Protein AF-E2A3Y2-F1 (afdb_monomer)

Sequence (258 aa):
MQFSGIFKMLSESTHVKIAQDSLLWMHDYTGLPWWSVIVLTTIMMRTAITLPLSLYQQRIFAKLENLKYEMDEIIKEMKKETSYGIYKYKWPKDYARRLYNHSVKKQWNNLVIRENCHPVKASILILVQIPLWISLSMSIRNLCYMLPKQDANAYTIYQEFITDGFLWVTNLTVADPFVLPIAMGLFNLAIIEINYMSRIKELTKWKQYLTYFFRIFTIGMIPIAMYVPSVSCEKIFYKNSLIIVCLCIYIYIFYIFI

InterPro domains:
  IPR001708 Membrane insertase YidC/ALB3/OXA1/COX18 [PTHR12428] (14-233)
  IPR028055 Membrane insertase YidC/Oxa/ALB, C-terminal [PF02096] (25-220)

Structure (mmCIF, N/CA/C/O backbone):
data_AF-E2A3Y2-F1
#
_entry.id   AF-E2A3Y2-F1
#
loop_
_atom_site.group_PDB
_atom_site.id
_atom_site.type_symbol
_atom_site.label_atom_id
_atom_site.label_alt_id
_atom_site.label_comp_id
_atom_site.label_asym_id
_atom_site.label_entity_id
_atom_site.label_seq_id
_atom_site.pdbx_PDB_ins_code
_atom_site.Cartn_x
_atom_site.Cartn_y
_atom_site.Cartn_z
_atom_site.occupancy
_atom_site.B_iso_or_equiv
_atom_site.auth_seq_id
_atom_site.auth_comp_id
_atom_site.auth_asym_id
_atom_site.auth_atom_id
_atom_site.pdbx_PDB_model_num
ATOM 1 N N . MET A 1 1 ? 12.182 17.998 -23.996 1.00 42.22 1 MET A N 1
ATOM 2 C CA . MET A 1 1 ? 11.030 18.322 -23.125 1.00 42.22 1 MET A CA 1
ATOM 3 C C . MET A 1 1 ? 11.566 18.808 -21.783 1.00 42.22 1 MET A C 1
ATOM 5 O O . MET A 1 1 ? 12.230 18.042 -21.098 1.00 42.22 1 MET A O 1
ATOM 9 N N . GLN A 1 2 ? 11.389 20.091 -21.448 1.00 39.72 2 GLN A N 1
ATOM 10 C CA . GLN A 1 2 ? 11.764 20.629 -20.133 1.00 39.72 2 GLN A CA 1
ATOM 11 C C . GLN A 1 2 ? 10.695 20.215 -19.113 1.00 39.72 2 GLN A C 1
ATOM 13 O O . GLN A 1 2 ? 9.617 20.800 -19.068 1.00 39.72 2 GLN A O 1
ATOM 18 N N . PHE A 1 3 ? 10.978 19.180 -18.318 1.00 51.44 3 PHE A N 1
ATOM 19 C CA . PHE A 1 3 ? 10.111 18.785 -17.208 1.00 51.44 3 PHE A CA 1
ATOM 20 C C . PHE A 1 3 ? 10.032 19.914 -16.166 1.00 51.44 3 PHE A C 1
ATOM 22 O O . PHE A 1 3 ? 11.042 20.532 -15.823 1.00 51.44 3 PHE A O 1
ATOM 29 N N . SER A 1 4 ? 8.824 20.188 -15.668 1.00 61.00 4 SER A N 1
ATOM 30 C CA . SER A 1 4 ? 8.555 21.230 -14.670 1.00 61.00 4 SER A CA 1
ATOM 31 C C . SER A 1 4 ? 9.348 21.015 -13.369 1.00 61.00 4 SER A C 1
ATOM 33 O O . SER A 1 4 ? 9.699 19.889 -13.012 1.00 61.00 4 SER A O 1
ATOM 35 N N . GLY A 1 5 ? 9.638 22.104 -12.644 1.00 64.44 5 GLY A N 1
ATOM 36 C CA . GLY A 1 5 ? 10.629 22.134 -11.553 1.00 64.44 5 GLY A CA 1
ATOM 37 C C . GLY A 1 5 ? 10.458 21.073 -10.456 1.00 64.44 5 GLY A C 1
ATOM 38 O O . GLY A 1 5 ? 11.451 20.551 -9.959 1.00 64.44 5 GLY A O 1
ATOM 39 N N . ILE A 1 6 ? 9.222 20.679 -10.134 1.00 66.75 6 ILE A N 1
ATOM 40 C CA . ILE A 1 6 ? 8.942 19.624 -9.143 1.00 66.75 6 ILE A CA 1
ATOM 41 C C . ILE A 1 6 ? 9.392 18.248 -9.655 1.00 66.75 6 ILE A C 1
ATOM 43 O O . ILE A 1 6 ? 9.997 17.482 -8.910 1.00 66.75 6 ILE A O 1
ATOM 47 N N . PHE A 1 7 ? 9.148 17.939 -10.931 1.00 64.81 7 PHE A N 1
ATOM 48 C CA . PHE A 1 7 ? 9.560 16.667 -11.529 1.00 64.81 7 PHE A CA 1
ATOM 49 C C . PHE A 1 7 ? 11.070 16.566 -11.659 1.00 64.81 7 PHE A C 1
ATOM 51 O O . PHE A 1 7 ? 11.617 15.508 -11.370 1.00 64.81 7 PHE A O 1
ATOM 58 N N . LYS A 1 8 ? 11.735 17.665 -12.031 1.00 69.44 8 LYS A N 1
ATOM 59 C CA . LYS A 1 8 ? 13.198 17.720 -12.066 1.00 69.44 8 LYS A CA 1
ATOM 60 C C . LYS A 1 8 ? 13.795 17.483 -10.673 1.00 69.44 8 LYS A C 1
ATOM 62 O O . LYS A 1 8 ? 14.699 16.668 -10.516 1.00 69.44 8 LYS A O 1
ATOM 67 N N . MET A 1 9 ? 13.222 18.116 -9.647 1.00 70.56 9 MET A N 1
ATOM 68 C CA . MET A 1 9 ? 13.639 17.927 -8.254 1.00 70.56 9 MET A CA 1
ATOM 69 C C . MET A 1 9 ? 13.428 16.483 -7.770 1.00 70.56 9 MET A C 1
ATOM 71 O O . MET A 1 9 ? 14.287 15.926 -7.091 1.00 70.56 9 MET A O 1
ATOM 75 N N . LEU A 1 10 ? 12.316 15.848 -8.154 1.00 70.69 10 LEU A N 1
ATOM 76 C CA . LEU A 1 10 ? 12.048 14.436 -7.866 1.00 70.69 10 LEU A CA 1
ATOM 77 C C . LEU A 1 10 ? 13.001 13.499 -8.618 1.00 70.69 10 LEU A C 1
ATOM 79 O O . LEU A 1 10 ? 13.541 12.584 -8.001 1.00 70.69 10 LEU A O 1
ATOM 83 N N . SER A 1 11 ? 13.250 13.732 -9.911 1.00 68.88 11 SER A N 1
ATOM 84 C CA . SER A 1 11 ? 14.162 12.906 -10.714 1.00 68.88 11 SER A CA 1
ATOM 85 C C . SER A 1 11 ? 15.607 12.984 -10.238 1.00 68.88 11 SER A C 1
ATOM 87 O O . SER A 1 11 ? 16.329 12.003 -10.348 1.00 68.88 11 SER A O 1
ATOM 89 N N . GLU A 1 12 ? 16.033 14.137 -9.717 1.00 77.75 12 GLU A N 1
ATOM 90 C CA . GLU A 1 12 ? 17.403 14.361 -9.240 1.00 77.75 12 GLU A CA 1
ATOM 91 C C . GLU A 1 12 ? 17.592 14.006 -7.758 1.00 77.75 12 GLU A C 1
ATOM 93 O O . GLU A 1 12 ? 18.714 14.089 -7.244 1.00 77.75 12 GLU A O 1
ATOM 98 N N . SER A 1 13 ? 16.514 13.603 -7.076 1.00 84.44 13 SER A N 1
ATOM 99 C CA . SER A 1 13 ? 16.541 13.260 -5.657 1.00 84.44 13 SER A CA 1
ATOM 100 C C . SER A 1 13 ? 17.482 12.087 -5.363 1.00 84.44 13 SER A C 1
ATOM 102 O O . SER A 1 13 ? 17.666 11.171 -6.169 1.00 84.44 13 SER A O 1
ATOM 104 N N . THR A 1 14 ? 18.076 12.102 -4.170 1.00 85.38 14 THR A N 1
ATOM 105 C CA . THR A 1 14 ? 19.036 11.082 -3.718 1.00 85.38 14 THR A CA 1
ATOM 106 C C . THR A 1 14 ? 18.434 9.679 -3.726 1.00 85.38 14 THR A C 1
ATOM 108 O O . THR A 1 14 ? 19.079 8.740 -4.176 1.00 85.38 14 THR A O 1
ATOM 111 N N . HIS A 1 15 ? 17.177 9.536 -3.303 1.00 85.44 15 HIS A N 1
ATOM 112 C CA . HIS A 1 15 ? 16.478 8.250 -3.279 1.00 85.44 15 HIS A CA 1
ATOM 113 C C . HIS A 1 15 ? 16.262 7.657 -4.674 1.00 85.44 15 HIS A C 1
ATOM 115 O O . HIS A 1 15 ? 16.346 6.442 -4.836 1.00 85.44 15 HIS A O 1
ATOM 121 N N . VAL A 1 16 ? 15.994 8.500 -5.677 1.00 82.81 16 VAL A N 1
ATOM 122 C CA . VAL A 1 16 ? 15.842 8.046 -7.064 1.00 82.81 16 VAL A CA 1
ATOM 123 C C . VAL A 1 16 ? 17.187 7.598 -7.621 1.00 82.81 16 VAL A C 1
ATOM 125 O O . VAL A 1 16 ? 17.245 6.516 -8.188 1.00 82.81 16 VAL A O 1
ATOM 128 N N . LYS A 1 17 ? 18.270 8.344 -7.370 1.00 85.62 17 LYS A N 1
ATOM 129 C CA . LYS A 1 17 ? 19.627 7.945 -7.786 1.00 85.62 17 LYS A CA 1
ATOM 130 C C . LYS A 1 17 ? 20.057 6.616 -7.174 1.00 85.62 17 LYS A C 1
ATOM 132 O O . LYS A 1 17 ? 20.439 5.720 -7.908 1.00 85.62 17 LYS A O 1
ATOM 137 N N . ILE A 1 18 ? 19.871 6.435 -5.863 1.00 88.81 18 ILE A N 1
ATOM 138 C CA . ILE A 1 18 ? 20.165 5.158 -5.186 1.00 88.81 18 ILE A CA 1
ATOM 139 C C . ILE A 1 18 ? 19.385 4.002 -5.830 1.00 88.81 18 ILE A C 1
ATOM 141 O O . ILE A 1 18 ? 19.925 2.915 -6.009 1.00 88.81 18 ILE A O 1
ATOM 145 N N . ALA A 1 19 ? 18.117 4.230 -6.187 1.00 84.81 19 ALA A N 1
ATOM 146 C CA . ALA A 1 19 ? 17.295 3.229 -6.861 1.00 84.81 19 ALA A CA 1
ATOM 147 C C . ALA A 1 19 ? 17.684 3.002 -8.334 1.00 84.81 19 ALA A C 1
ATOM 149 O O . ALA A 1 19 ? 17.335 1.967 -8.890 1.00 84.81 19 ALA A O 1
ATOM 150 N N . GLN A 1 20 ? 18.337 3.957 -8.999 1.00 85.06 20 GLN A N 1
ATOM 151 C CA . GLN A 1 20 ? 18.890 3.775 -10.347 1.00 85.06 20 GLN A CA 1
ATOM 152 C C . GLN A 1 20 ? 20.193 2.987 -10.283 1.00 85.06 20 GLN A C 1
ATOM 154 O O . GLN A 1 20 ? 20.335 1.987 -10.978 1.00 85.06 20 GLN A O 1
ATOM 159 N N . ASP A 1 21 ? 21.098 3.393 -9.395 1.00 88.12 21 ASP A N 1
ATOM 160 C CA . ASP A 1 21 ? 22.398 2.754 -9.207 1.00 88.12 21 ASP A CA 1
ATOM 161 C C . ASP A 1 21 ? 22.237 1.294 -8.763 1.00 88.12 21 ASP A C 1
ATOM 163 O O . ASP A 1 21 ? 22.965 0.422 -9.229 1.00 88.12 21 ASP A O 1
ATOM 167 N N . SER A 1 22 ? 21.243 0.991 -7.919 1.00 87.50 22 SER A N 1
ATOM 168 C CA . SER A 1 22 ? 20.956 -0.391 -7.518 1.00 87.50 22 SER A CA 1
ATOM 169 C C . SER A 1 22 ? 20.425 -1.255 -8.664 1.00 87.50 22 SER A C 1
ATOM 171 O O . SER A 1 22 ? 20.779 -2.430 -8.742 1.00 87.50 22 SER A O 1
ATOM 173 N N . LEU A 1 23 ? 19.601 -0.696 -9.559 1.00 83.88 23 LEU A N 1
ATOM 174 C CA . LEU A 1 23 ? 19.129 -1.401 -10.754 1.00 83.88 23 LEU A CA 1
ATOM 175 C C . LEU A 1 23 ? 20.277 -1.664 -11.729 1.00 83.88 23 LEU A C 1
ATOM 177 O O . LEU A 1 23 ? 20.386 -2.781 -12.226 1.00 83.88 23 LEU A O 1
ATOM 181 N N . LEU A 1 24 ? 21.141 -0.670 -11.953 1.00 88.06 24 LEU A N 1
ATOM 182 C CA . LEU A 1 24 ? 22.323 -0.805 -12.807 1.00 88.06 24 LEU A CA 1
ATOM 183 C C . LEU A 1 24 ? 23.283 -1.854 -12.258 1.00 88.06 24 LEU A C 1
ATOM 185 O O . LEU A 1 24 ? 23.658 -2.769 -12.975 1.00 88.06 24 LEU A O 1
ATOM 189 N N . TRP A 1 25 ? 23.586 -1.804 -10.961 1.00 89.81 25 TRP A N 1
ATOM 190 C CA . TRP A 1 25 ? 24.451 -2.795 -10.326 1.00 89.81 25 TRP A CA 1
ATOM 191 C C . TRP A 1 25 ? 23.893 -4.220 -10.438 1.00 89.81 25 TRP A C 1
ATOM 193 O O . TRP A 1 25 ? 24.635 -5.161 -10.712 1.00 89.81 25 TRP A O 1
ATOM 203 N N . MET A 1 26 ? 22.577 -4.390 -10.269 1.00 86.38 26 MET A N 1
ATOM 204 C CA . MET A 1 26 ? 21.924 -5.689 -10.448 1.00 86.38 26 MET A CA 1
ATOM 205 C C . MET A 1 26 ? 21.947 -6.155 -11.907 1.00 86.38 26 MET A C 1
ATOM 207 O O . MET A 1 26 ? 22.141 -7.346 -12.150 1.00 86.38 26 MET A O 1
ATOM 211 N N . HIS A 1 27 ? 21.763 -5.248 -12.866 1.00 87.88 27 HIS A N 1
ATOM 212 C CA . HIS A 1 27 ? 21.864 -5.551 -14.292 1.00 87.88 27 HIS A CA 1
ATOM 213 C C . HIS A 1 27 ? 23.293 -5.964 -14.670 1.00 87.88 27 HIS A C 1
ATOM 215 O O . HIS A 1 27 ? 23.484 -7.056 -15.198 1.00 87.88 27 HIS A O 1
ATOM 221 N N . ASP A 1 28 ? 24.298 -5.178 -14.281 1.00 88.19 28 ASP A N 1
ATOM 222 C CA . ASP A 1 28 ? 25.713 -5.438 -14.566 1.00 88.19 28 ASP A CA 1
ATOM 223 C C . ASP A 1 28 ? 26.206 -6.746 -13.928 1.00 88.19 28 ASP A C 1
ATOM 225 O O . ASP A 1 28 ? 26.998 -7.474 -14.524 1.00 88.19 28 ASP A O 1
ATOM 229 N N . TYR A 1 29 ? 25.727 -7.075 -12.721 1.00 89.81 29 TYR A N 1
ATOM 230 C CA . TYR A 1 29 ? 26.099 -8.312 -12.031 1.00 89.81 29 TYR A CA 1
ATOM 231 C C . TYR A 1 29 ? 25.435 -9.558 -12.629 1.00 89.81 29 TYR A C 1
ATOM 233 O O . TYR A 1 29 ? 26.045 -10.626 -12.667 1.00 89.81 29 TYR A O 1
ATOM 241 N N . THR A 1 30 ? 24.174 -9.452 -13.060 1.00 87.81 30 THR A N 1
ATOM 242 C CA . THR A 1 30 ? 23.408 -10.612 -13.546 1.00 87.81 30 THR A CA 1
ATOM 243 C C . THR A 1 30 ? 23.515 -10.827 -15.054 1.00 87.81 30 THR A C 1
ATOM 245 O O . THR A 1 30 ? 23.345 -11.959 -15.502 1.00 87.81 30 THR A O 1
ATOM 248 N N . GLY A 1 31 ? 23.781 -9.775 -15.836 1.00 83.50 31 GLY A N 1
ATOM 249 C CA . GLY A 1 31 ? 23.762 -9.808 -17.303 1.00 83.50 31 GLY A CA 1
ATOM 250 C C . GLY A 1 31 ? 22.400 -10.200 -17.887 1.00 83.50 31 GLY A C 1
ATOM 251 O O . GLY A 1 31 ? 22.325 -10.707 -19.005 1.00 83.50 31 GLY A O 1
ATOM 252 N N . LEU A 1 32 ? 21.333 -10.057 -17.098 1.00 82.88 32 LEU A N 1
ATOM 253 C CA . LEU A 1 32 ? 19.980 -10.467 -17.451 1.00 82.88 32 LEU A CA 1
ATOM 254 C C . LEU A 1 32 ? 19.213 -9.327 -18.137 1.00 82.88 32 LEU A C 1
ATOM 256 O O . LEU A 1 32 ? 19.464 -8.164 -17.829 1.00 82.88 32 LEU A O 1
ATOM 260 N N . PRO A 1 33 ? 18.210 -9.637 -18.981 1.00 82.94 33 PRO A N 1
ATOM 261 C CA . PRO A 1 33 ? 17.422 -8.613 -19.661 1.00 82.94 33 PRO A CA 1
ATOM 262 C C . PRO A 1 33 ? 16.663 -7.729 -18.666 1.00 82.94 33 PRO A C 1
ATOM 264 O O . PRO A 1 33 ? 16.206 -8.197 -17.610 1.00 82.94 33 PRO A O 1
ATOM 267 N N . TRP A 1 34 ? 16.436 -6.471 -19.035 1.00 75.50 34 TRP A N 1
ATOM 268 C CA . TRP A 1 34 ? 15.913 -5.426 -18.149 1.00 75.50 34 TRP A CA 1
ATOM 269 C C . TRP A 1 34 ? 14.584 -5.781 -17.469 1.00 75.50 34 TRP A C 1
ATOM 271 O O . TRP A 1 34 ? 14.399 -5.498 -16.283 1.00 75.50 34 TRP A O 1
ATOM 281 N N . TRP A 1 35 ? 13.666 -6.463 -18.166 1.00 72.62 35 TRP A N 1
ATOM 282 C CA . TRP A 1 35 ? 12.389 -6.901 -17.579 1.00 72.62 35 TRP A CA 1
ATOM 283 C C . TRP A 1 35 ? 12.595 -7.821 -16.368 1.00 72.62 35 TRP A C 1
ATOM 285 O O . TRP A 1 35 ? 11.897 -7.703 -15.358 1.00 72.62 35 TRP A O 1
ATOM 295 N N . SER A 1 36 ? 13.575 -8.719 -16.448 1.00 74.06 36 SER A N 1
ATOM 296 C CA . SER A 1 36 ? 13.841 -9.710 -15.411 1.00 74.06 36 SER A CA 1
ATOM 297 C C . SER A 1 36 ? 14.572 -9.092 -14.224 1.00 74.06 36 SER A C 1
ATOM 299 O O . SER A 1 36 ? 14.255 -9.426 -13.085 1.00 74.06 36 SER A O 1
ATOM 301 N N . VAL A 1 37 ? 15.456 -8.117 -14.464 1.00 78.44 37 VAL A N 1
ATOM 302 C CA . VAL A 1 37 ? 16.120 -7.340 -13.409 1.00 78.44 37 VAL A CA 1
ATOM 3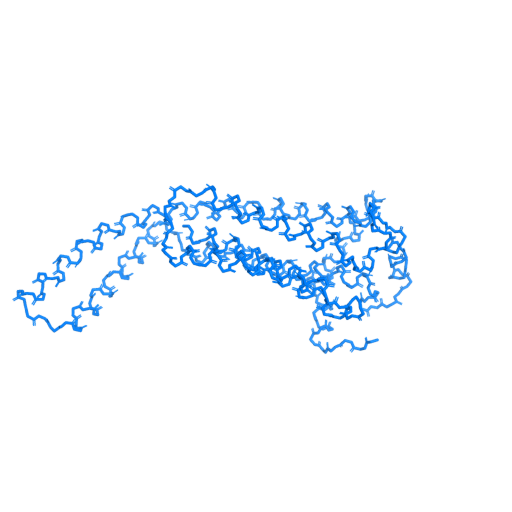03 C C . VAL A 1 37 ? 15.092 -6.532 -12.618 1.00 78.44 37 VAL A C 1
ATOM 305 O O . VAL A 1 37 ? 15.111 -6.544 -11.386 1.00 78.44 37 VAL A O 1
ATOM 308 N N . ILE A 1 38 ? 14.127 -5.897 -13.292 1.00 71.56 38 ILE A N 1
ATOM 309 C CA . ILE A 1 38 ? 13.024 -5.176 -12.635 1.00 71.56 38 ILE A CA 1
ATOM 310 C C . ILE A 1 38 ? 12.176 -6.139 -11.785 1.00 71.56 38 ILE A C 1
ATOM 312 O O . ILE A 1 38 ? 11.874 -5.855 -10.624 1.00 71.56 38 ILE A O 1
ATOM 316 N N . VAL A 1 39 ? 11.817 -7.312 -12.312 1.00 70.88 39 VAL A N 1
ATOM 317 C CA . VAL A 1 39 ? 11.060 -8.315 -11.541 1.00 70.88 39 VAL A CA 1
ATOM 318 C C . VAL A 1 39 ? 11.874 -8.837 -10.352 1.00 70.88 39 VAL A C 1
ATOM 320 O O . VAL A 1 39 ? 11.371 -8.878 -9.232 1.00 70.88 39 VAL A O 1
ATOM 323 N N . LEU A 1 40 ? 13.144 -9.180 -10.545 1.00 77.50 40 LEU A N 1
ATOM 324 C CA . LEU A 1 40 ? 13.994 -9.728 -9.491 1.00 77.50 40 LEU A CA 1
ATOM 325 C C . LEU A 1 40 ? 14.214 -8.718 -8.361 1.00 77.50 40 LEU A C 1
ATOM 327 O O . LEU A 1 40 ? 14.035 -9.049 -7.188 1.00 77.50 40 LEU A O 1
ATOM 331 N N . THR A 1 41 ? 14.547 -7.476 -8.708 1.00 74.69 41 THR A N 1
ATOM 332 C CA . THR A 1 41 ? 14.752 -6.390 -7.740 1.00 74.69 41 THR A CA 1
ATOM 333 C C . THR A 1 41 ? 13.482 -6.099 -6.948 1.00 74.69 41 THR A C 1
ATOM 335 O O . THR A 1 41 ? 13.544 -5.957 -5.725 1.00 74.69 41 THR A O 1
ATOM 338 N N . THR A 1 42 ? 12.310 -6.103 -7.593 1.00 71.00 42 THR A N 1
ATOM 339 C CA . THR A 1 42 ? 11.037 -5.956 -6.873 1.00 71.00 42 THR A CA 1
ATOM 340 C C . THR A 1 42 ? 10.768 -7.127 -5.931 1.00 71.00 42 THR A C 1
ATOM 342 O O . THR A 1 42 ? 10.360 -6.888 -4.796 1.00 71.00 42 THR A O 1
ATOM 345 N N . ILE A 1 43 ? 11.039 -8.373 -6.330 1.00 73.88 43 ILE A N 1
ATOM 346 C CA . ILE A 1 43 ? 10.880 -9.545 -5.455 1.00 73.88 43 ILE A CA 1
ATOM 347 C C . ILE A 1 43 ? 11.815 -9.445 -4.249 1.00 73.88 43 ILE A C 1
ATOM 349 O O . ILE A 1 43 ? 11.341 -9.551 -3.120 1.00 73.88 43 ILE A O 1
ATOM 353 N N . MET A 1 44 ? 13.106 -9.179 -4.460 1.00 81.31 44 MET A N 1
ATOM 354 C CA . MET A 1 44 ? 14.093 -9.032 -3.381 1.00 81.31 44 MET A CA 1
ATOM 355 C C . MET A 1 44 ? 13.705 -7.928 -2.397 1.00 81.31 44 MET A C 1
ATOM 357 O O . MET A 1 44 ? 13.759 -8.103 -1.182 1.00 81.31 44 MET A O 1
ATOM 361 N N . MET A 1 45 ? 13.258 -6.788 -2.914 1.00 74.81 45 MET A N 1
ATOM 362 C CA . MET A 1 45 ? 12.811 -5.668 -2.096 1.00 74.81 45 MET A CA 1
ATOM 363 C C . MET A 1 45 ? 11.564 -6.021 -1.276 1.00 74.81 45 MET A C 1
ATOM 365 O O . MET A 1 45 ? 11.472 -5.693 -0.089 1.00 74.81 45 MET A O 1
ATOM 369 N N . ARG A 1 46 ? 10.601 -6.719 -1.888 1.00 74.38 46 ARG A N 1
ATOM 370 C CA . ARG A 1 46 ? 9.372 -7.166 -1.220 1.00 74.38 46 ARG A CA 1
ATOM 371 C C . ARG A 1 46 ? 9.662 -8.219 -0.152 1.00 74.38 46 ARG A C 1
ATOM 373 O O . ARG A 1 46 ? 9.069 -8.153 0.922 1.00 74.38 46 ARG A O 1
ATOM 380 N N . THR A 1 47 ? 10.567 -9.159 -0.398 1.00 77.81 47 THR A N 1
ATOM 381 C CA . THR A 1 47 ? 10.918 -10.197 0.582 1.00 77.81 47 THR A CA 1
ATOM 382 C C . THR A 1 47 ? 11.764 -9.642 1.724 1.00 77.81 47 THR A C 1
ATOM 384 O O . THR A 1 47 ? 11.496 -9.964 2.878 1.00 77.81 47 THR A O 1
ATOM 387 N N . ALA A 1 48 ? 12.725 -8.761 1.443 1.00 86.00 48 ALA A N 1
ATOM 388 C CA . ALA A 1 48 ? 13.606 -8.199 2.466 1.00 86.00 48 ALA A CA 1
ATOM 389 C C . ALA A 1 48 ? 12.918 -7.144 3.348 1.00 86.00 48 ALA A C 1
ATOM 391 O O . ALA A 1 48 ? 13.165 -7.101 4.551 1.00 86.00 48 ALA A O 1
ATOM 392 N N . ILE A 1 49 ? 12.056 -6.293 2.775 1.00 81.12 49 ILE A N 1
ATOM 393 C CA . ILE A 1 49 ? 11.456 -5.151 3.490 1.00 81.12 49 ILE A CA 1
ATOM 394 C C . ILE A 1 49 ? 9.976 -5.397 3.781 1.00 81.12 49 ILE A C 1
ATOM 396 O O . ILE A 1 49 ? 9.535 -5.307 4.929 1.00 81.12 49 ILE A O 1
ATOM 400 N N . THR A 1 50 ? 9.182 -5.699 2.751 1.00 76.50 50 THR A N 1
ATOM 401 C CA . THR A 1 50 ? 7.719 -5.764 2.889 1.00 76.50 50 THR A CA 1
ATOM 402 C C . THR A 1 50 ? 7.276 -6.965 3.719 1.00 76.50 50 THR A C 1
ATOM 404 O O . THR A 1 50 ? 6.371 -6.823 4.536 1.00 76.50 50 THR A O 1
ATOM 407 N N . LEU A 1 51 ? 7.901 -8.133 3.560 1.00 77.12 51 LEU A N 1
ATOM 408 C CA . LEU A 1 51 ? 7.515 -9.358 4.263 1.00 77.12 51 LEU A CA 1
ATOM 409 C C . LEU A 1 51 ? 7.677 -9.258 5.792 1.00 77.12 51 LEU A C 1
ATOM 411 O O . LEU A 1 51 ? 6.671 -9.441 6.484 1.00 77.12 51 LEU A O 1
ATOM 415 N N . PRO A 1 52 ? 8.858 -8.931 6.360 1.00 84.38 52 PRO A N 1
ATOM 416 C CA . PRO A 1 52 ? 9.000 -8.840 7.815 1.00 84.38 52 PRO A CA 1
ATOM 417 C C . PRO A 1 52 ? 8.106 -7.746 8.407 1.00 84.38 52 PRO A C 1
ATOM 419 O O . PRO A 1 52 ? 7.507 -7.934 9.469 1.00 84.38 52 PRO A O 1
ATOM 422 N N . LEU A 1 53 ? 7.948 -6.630 7.691 1.00 81.31 53 LEU A N 1
ATOM 423 C CA . LEU A 1 53 ? 7.093 -5.532 8.121 1.00 81.31 53 LEU A CA 1
ATOM 424 C C . LEU A 1 53 ? 5.605 -5.910 8.077 1.00 81.31 53 LEU A C 1
ATOM 426 O O . LEU A 1 53 ? 4.854 -5.569 8.989 1.00 81.31 53 LEU A O 1
ATOM 430 N N . SER A 1 54 ? 5.188 -6.677 7.068 1.00 78.25 54 SER A N 1
ATOM 431 C CA . SER A 1 54 ? 3.827 -7.208 6.952 1.00 78.25 54 SER A CA 1
ATOM 432 C C . SER A 1 54 ? 3.507 -8.180 8.086 1.00 78.25 54 SER A C 1
ATOM 434 O O . SER A 1 54 ? 2.435 -8.091 8.683 1.00 78.25 54 SER A O 1
ATOM 436 N N . LEU A 1 55 ? 4.440 -9.065 8.447 1.00 84.25 55 LEU A N 1
ATOM 437 C CA . LEU A 1 55 ? 4.268 -9.966 9.592 1.00 84.25 55 LEU A CA 1
ATOM 438 C C . LEU A 1 55 ? 4.163 -9.195 10.913 1.00 84.25 55 LEU A C 1
ATOM 440 O O . LEU A 1 55 ? 3.302 -9.494 11.742 1.00 84.25 55 LEU A O 1
ATOM 444 N N . TYR A 1 56 ? 5.010 -8.181 11.110 1.00 85.62 56 TYR A N 1
ATOM 445 C CA . TYR A 1 56 ? 4.940 -7.312 12.285 1.00 85.62 56 TYR A CA 1
ATOM 446 C C . TYR A 1 56 ? 3.587 -6.601 12.381 1.00 85.62 56 TYR A C 1
ATOM 448 O O . TYR A 1 56 ? 2.964 -6.565 13.444 1.00 85.62 56 TYR A O 1
ATOM 456 N N . GLN A 1 57 ? 3.098 -6.095 11.255 1.00 81.31 57 GLN A N 1
ATOM 457 C CA . GLN A 1 57 ? 1.805 -5.446 11.188 1.00 81.31 57 GLN A CA 1
ATOM 458 C C . GLN A 1 57 ? 0.649 -6.397 11.518 1.00 81.31 57 GLN A C 1
ATOM 460 O O . GLN A 1 57 ? -0.218 -6.041 12.315 1.00 81.31 57 GLN A O 1
ATOM 465 N N . GLN A 1 58 ? 0.634 -7.605 10.949 1.00 81.06 58 GLN A N 1
ATOM 466 C CA . GLN A 1 58 ? -0.412 -8.593 11.235 1.00 81.06 58 GLN A CA 1
ATOM 467 C C . GLN A 1 58 ? -0.469 -8.949 12.725 1.00 81.06 58 GLN A C 1
ATOM 469 O O . GLN A 1 58 ? -1.556 -9.072 13.286 1.00 81.06 58 GLN A O 1
ATOM 474 N N . ARG A 1 59 ? 0.686 -9.023 13.402 1.00 85.56 59 ARG A N 1
ATOM 475 C CA . ARG A 1 59 ? 0.741 -9.224 14.860 1.00 85.56 59 ARG A CA 1
ATOM 476 C C . ARG A 1 59 ? 0.079 -8.085 15.636 1.00 85.56 59 ARG A C 1
ATOM 478 O O . ARG A 1 59 ? -0.582 -8.348 16.636 1.00 85.56 59 ARG A O 1
ATOM 485 N N . ILE A 1 60 ? 0.245 -6.831 15.210 1.00 85.00 60 ILE A N 1
ATOM 486 C CA . ILE A 1 60 ? -0.410 -5.685 15.863 1.00 85.00 60 ILE A CA 1
ATOM 487 C C . ILE A 1 60 ? -1.924 -5.722 15.632 1.00 85.00 60 ILE A C 1
ATOM 489 O O . ILE A 1 60 ? -2.672 -5.469 16.575 1.00 85.00 60 ILE A O 1
ATOM 493 N N . PHE A 1 61 ? -2.379 -6.081 14.429 1.00 80.56 61 PHE A N 1
ATOM 494 C CA . PHE A 1 61 ? -3.814 -6.209 14.150 1.00 80.56 61 PHE A CA 1
ATOM 495 C C . PHE A 1 61 ? -4.480 -7.296 14.969 1.00 80.56 61 PHE A C 1
ATOM 497 O O . PHE A 1 61 ? -5.501 -7.026 15.591 1.00 80.56 61 PHE A O 1
ATOM 504 N N . ALA A 1 62 ? -3.854 -8.466 15.083 1.00 84.00 62 ALA A N 1
ATOM 505 C CA . ALA A 1 62 ? -4.364 -9.528 15.943 1.00 84.00 62 ALA A CA 1
ATOM 506 C C . ALA A 1 62 ? -4.528 -9.059 17.404 1.00 84.00 62 ALA A C 1
ATOM 508 O O . ALA A 1 62 ? -5.532 -9.353 18.051 1.00 84.00 62 ALA A O 1
ATOM 509 N N . LYS A 1 63 ? -3.580 -8.264 17.925 1.00 86.94 63 LYS A N 1
ATOM 510 C CA . LYS A 1 63 ? -3.694 -7.671 19.270 1.00 86.94 63 LYS A CA 1
ATOM 511 C C . LYS A 1 63 ? -4.834 -6.657 19.374 1.00 86.94 63 LYS A C 1
ATOM 513 O O . LYS A 1 63 ? -5.594 -6.696 20.337 1.00 86.94 63 LYS A O 1
ATOM 518 N N . LEU A 1 64 ? -4.963 -5.760 18.396 1.00 85.88 64 LEU A N 1
ATOM 519 C CA . LEU A 1 64 ? -6.038 -4.761 18.354 1.00 85.88 64 LEU A CA 1
ATOM 520 C C . LEU A 1 64 ? -7.422 -5.408 18.264 1.00 85.88 64 LEU A C 1
ATOM 522 O O . LEU A 1 64 ? -8.368 -4.937 18.893 1.00 85.88 64 LEU A O 1
ATOM 526 N N . GLU A 1 65 ? -7.537 -6.494 17.508 1.00 84.06 65 GLU A N 1
ATOM 527 C CA . GLU A 1 65 ? -8.777 -7.244 17.356 1.00 84.06 65 GLU A CA 1
ATOM 528 C C . GLU A 1 65 ? -9.210 -7.904 18.672 1.00 84.06 65 GLU A C 1
ATOM 530 O O . GLU A 1 65 ? -10.387 -7.834 19.032 1.00 84.06 65 GLU A O 1
ATOM 535 N N . ASN A 1 66 ? -8.264 -8.473 19.424 1.00 87.44 66 ASN A N 1
ATOM 536 C CA . ASN A 1 66 ? -8.527 -9.032 20.752 1.00 87.44 66 ASN A CA 1
ATOM 537 C C . ASN A 1 66 ? -8.937 -7.945 21.759 1.00 87.44 66 ASN A C 1
ATOM 539 O O . ASN A 1 66 ? -9.927 -8.104 22.471 1.00 87.44 66 ASN A O 1
ATOM 543 N N . LEU A 1 67 ? -8.244 -6.802 21.765 1.00 88.00 67 LEU A N 1
ATOM 544 C CA . LEU A 1 67 ? -8.584 -5.657 22.622 1.00 88.00 67 LEU A CA 1
ATOM 545 C C . LEU A 1 67 ? -9.968 -5.080 22.330 1.00 88.00 67 LEU A C 1
ATOM 547 O O . LEU A 1 67 ? -10.633 -4.561 23.224 1.00 88.00 67 LEU A O 1
ATOM 551 N N . LYS A 1 68 ? -10.412 -5.144 21.074 1.00 86.00 68 LYS A N 1
ATOM 552 C CA . LYS A 1 68 ? -11.745 -4.683 20.694 1.00 86.00 68 LYS A CA 1
ATOM 553 C C . LYS A 1 68 ? -12.840 -5.504 21.380 1.00 86.00 68 LYS A C 1
ATOM 555 O O . LYS A 1 68 ? -13.831 -4.920 21.801 1.00 86.00 68 LYS A O 1
ATOM 560 N N . TYR A 1 69 ? -12.647 -6.815 21.526 1.00 86.94 69 TYR A N 1
ATOM 561 C CA . TYR A 1 69 ? -13.592 -7.673 22.243 1.00 86.94 69 TYR A CA 1
ATOM 562 C C . TYR A 1 69 ? -13.687 -7.283 23.729 1.00 86.94 69 TYR A C 1
ATOM 564 O O . TYR A 1 69 ? -14.785 -7.070 24.236 1.00 86.94 69 TYR A O 1
ATOM 572 N N . GLU A 1 70 ? -12.545 -7.084 24.396 1.00 88.88 70 GLU A N 1
ATOM 573 C CA . GLU A 1 70 ? -12.500 -6.598 25.787 1.00 88.88 70 GLU A CA 1
ATOM 574 C C . GLU A 1 70 ? -13.169 -5.217 25.922 1.00 88.88 70 GLU A C 1
ATOM 576 O O . GLU A 1 70 ? -13.949 -4.965 26.841 1.00 88.88 70 GLU A O 1
ATOM 581 N N . MET A 1 71 ? -12.940 -4.325 24.955 1.00 90.00 71 MET A N 1
ATOM 582 C CA . MET A 1 71 ? -13.571 -3.007 24.926 1.00 90.00 71 MET A CA 1
ATOM 583 C C . MET A 1 71 ? -15.098 -3.076 24.785 1.00 90.00 71 MET A C 1
ATOM 585 O O . MET A 1 71 ? -15.800 -2.266 25.393 1.00 90.00 71 MET A O 1
ATOM 589 N N . ASP A 1 72 ? -15.631 -4.009 23.996 1.00 89.88 72 ASP A N 1
ATOM 590 C CA . ASP A 1 72 ? -17.078 -4.148 23.798 1.00 89.88 72 ASP A CA 1
ATOM 591 C C . ASP A 1 72 ? -17.800 -4.507 25.116 1.00 89.88 72 ASP A C 1
ATOM 593 O O . ASP A 1 72 ? -18.902 -4.005 25.375 1.00 89.88 72 ASP A O 1
ATOM 597 N N . GLU A 1 73 ? -17.161 -5.290 25.993 1.00 91.50 73 GLU A N 1
ATOM 598 C CA . GLU A 1 73 ? -17.665 -5.593 27.341 1.00 91.50 73 GLU A CA 1
ATOM 599 C C . GLU A 1 73 ? -17.665 -4.348 28.245 1.00 91.50 73 GLU A C 1
ATOM 601 O O . GLU A 1 73 ? -18.708 -3.999 28.811 1.00 91.50 73 GLU A O 1
ATOM 606 N N . ILE A 1 74 ? -16.554 -3.602 28.291 1.00 91.44 74 ILE A N 1
ATOM 607 C CA . ILE A 1 74 ? -16.436 -2.357 29.078 1.00 91.44 74 ILE A CA 1
ATOM 608 C C . ILE A 1 74 ? -17.446 -1.305 28.590 1.00 91.44 74 ILE A C 1
ATOM 610 O O . ILE A 1 74 ? -18.082 -0.607 29.383 1.00 91.44 74 ILE A O 1
ATOM 614 N N . ILE A 1 75 ? -17.652 -1.192 27.275 1.00 93.44 75 ILE A N 1
ATOM 615 C CA . ILE A 1 75 ? -18.656 -0.297 26.682 1.00 93.44 75 ILE A CA 1
ATOM 616 C C . ILE A 1 75 ? -20.065 -0.664 27.155 1.00 93.44 75 ILE A C 1
ATOM 618 O O . ILE A 1 75 ? -20.876 0.228 27.431 1.00 93.44 75 ILE A O 1
ATOM 622 N N . LYS A 1 76 ? -20.389 -1.959 27.237 1.00 93.94 76 LYS A N 1
ATOM 623 C CA . LYS A 1 76 ? -21.702 -2.430 27.698 1.00 93.94 76 LYS A CA 1
ATOM 624 C C . LYS A 1 76 ? -21.943 -2.051 29.157 1.00 93.94 76 LYS A C 1
ATOM 626 O O . LYS A 1 76 ? -23.054 -1.630 29.486 1.00 93.94 76 LYS A O 1
ATOM 631 N N . GLU A 1 77 ? -20.926 -2.159 30.004 1.00 93.06 77 GLU A N 1
ATOM 632 C CA . GLU A 1 77 ? -20.988 -1.748 31.408 1.00 93.06 77 GLU A CA 1
ATOM 633 C C . GLU A 1 77 ? -21.124 -0.226 31.551 1.00 93.06 77 GLU A C 1
ATOM 635 O O . GLU A 1 77 ? -22.109 0.248 32.120 1.00 93.06 77 GLU A O 1
ATOM 640 N N . MET A 1 78 ? -20.260 0.555 30.895 1.00 92.25 78 MET A N 1
ATOM 641 C CA . MET A 1 78 ? -20.327 2.023 30.925 1.00 92.25 78 MET A CA 1
ATOM 642 C C . MET A 1 78 ? -21.663 2.574 30.409 1.00 92.25 78 MET A C 1
ATOM 644 O O . MET A 1 78 ? -22.162 3.583 30.914 1.00 92.25 78 MET A O 1
ATOM 648 N N . LYS A 1 79 ? -22.288 1.930 29.412 1.00 93.56 79 LYS A N 1
ATOM 649 C CA . LYS A 1 79 ? -23.633 2.311 28.941 1.00 93.56 79 LYS A CA 1
ATOM 650 C C . LYS A 1 79 ? -24.699 2.118 30.019 1.00 93.56 79 LYS A C 1
ATOM 652 O O . LYS A 1 79 ? -25.587 2.967 30.141 1.00 93.56 79 LYS A O 1
ATOM 657 N N . LYS A 1 80 ? -24.627 1.029 30.792 1.00 93.25 80 LYS A N 1
ATOM 658 C CA . LYS A 1 80 ? -25.549 0.775 31.910 1.00 93.25 80 LYS A CA 1
ATOM 659 C C . LYS A 1 80 ? -25.364 1.820 33.005 1.00 93.25 80 LYS A C 1
ATOM 661 O O . LYS A 1 80 ? -26.350 2.422 33.421 1.00 93.25 80 LYS A O 1
ATOM 666 N N . GLU A 1 81 ? -24.123 2.097 33.395 1.00 90.81 81 GLU A N 1
ATOM 667 C CA . GLU A 1 81 ? -23.798 3.114 34.404 1.00 90.81 81 GLU A CA 1
ATOM 668 C C . GLU A 1 81 ? -24.246 4.513 33.978 1.00 90.81 81 GLU A C 1
ATOM 670 O O . GLU A 1 81 ? -24.875 5.232 34.750 1.00 90.81 81 GLU A O 1
ATOM 675 N N . THR A 1 82 ? -23.998 4.881 32.719 1.00 92.06 82 THR A N 1
ATOM 676 C CA . THR A 1 82 ? -24.425 6.176 32.171 1.00 92.06 82 THR A CA 1
ATOM 677 C C . THR A 1 82 ? -25.950 6.296 32.185 1.00 92.06 82 THR A C 1
ATOM 679 O O . THR A 1 82 ? -26.486 7.330 32.581 1.00 92.06 82 THR A O 1
ATOM 682 N N . SER A 1 83 ? -26.666 5.233 31.804 1.00 91.31 83 SER A N 1
ATOM 683 C CA . SER A 1 83 ? -28.137 5.211 31.812 1.00 91.31 83 SER A CA 1
ATOM 684 C C . SER A 1 83 ? -28.699 5.296 33.233 1.00 91.31 83 SER A C 1
ATOM 686 O O . SER A 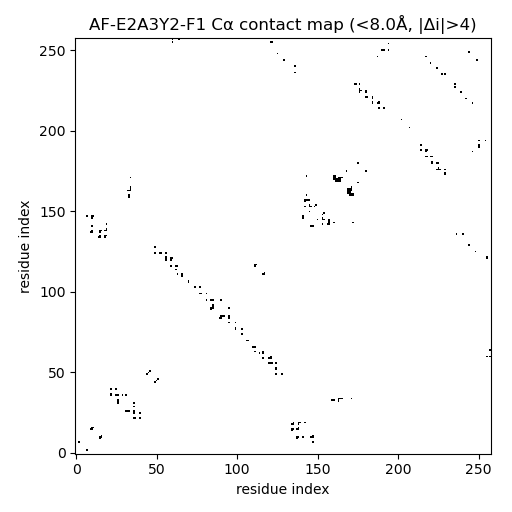1 83 ? -29.636 6.054 33.487 1.00 91.31 83 SER A O 1
ATOM 688 N N . TYR A 1 84 ? -28.086 4.576 34.175 1.00 92.81 84 TYR A N 1
ATOM 689 C CA . TYR A 1 84 ? -28.415 4.656 35.596 1.00 92.81 84 TYR A CA 1
ATOM 690 C C . TYR A 1 84 ? -28.170 6.063 36.153 1.00 92.81 84 TYR A C 1
ATOM 692 O O . TYR A 1 84 ? -29.016 6.598 36.868 1.00 92.81 84 TYR A O 1
ATOM 700 N N . GLY A 1 85 ? -27.055 6.698 35.779 1.00 89.94 85 GLY A N 1
ATOM 701 C CA . GLY A 1 85 ? -26.710 8.048 36.211 1.00 89.94 85 GLY A CA 1
ATOM 702 C C . GLY A 1 85 ? -27.684 9.113 35.703 1.00 89.94 85 GLY A C 1
ATOM 703 O O . GLY A 1 85 ? -28.095 9.988 36.467 1.00 89.94 85 GLY A O 1
ATOM 704 N N . ILE A 1 86 ? -28.133 8.992 34.449 1.00 92.25 86 ILE A N 1
ATOM 705 C CA . ILE A 1 86 ? -29.179 9.854 33.876 1.00 92.25 86 ILE A CA 1
ATOM 706 C C . ILE A 1 86 ? -30.488 9.714 34.662 1.00 92.25 86 ILE A C 1
ATOM 708 O O . ILE A 1 86 ? -31.115 10.723 34.974 1.00 92.25 86 ILE A O 1
ATOM 712 N N . TYR A 1 87 ? -30.894 8.489 35.004 1.00 92.81 87 TYR A N 1
ATOM 713 C CA . TYR A 1 87 ? -32.145 8.248 35.727 1.00 92.81 87 TYR A CA 1
ATOM 714 C C . TYR A 1 87 ? -32.081 8.710 37.191 1.00 92.81 87 TYR A C 1
ATOM 716 O O . TYR A 1 87 ? -32.959 9.439 37.651 1.00 92.81 87 TYR A O 1
ATOM 724 N N . LYS A 1 88 ? -31.031 8.321 37.924 1.00 94.12 88 LYS A N 1
ATOM 725 C CA . LYS A 1 88 ? -30.910 8.558 39.371 1.00 94.12 88 LYS A CA 1
ATOM 726 C C . LYS A 1 88 ? -30.492 9.983 39.717 1.00 94.12 88 LYS A C 1
ATOM 728 O O . LYS A 1 88 ? -31.081 10.589 40.606 1.00 94.12 88 LYS A O 1
ATOM 733 N N . TYR A 1 89 ? -29.479 10.510 39.032 1.00 91.25 89 TYR A N 1
ATOM 734 C CA . TYR A 1 89 ? -28.906 11.828 39.328 1.00 91.25 89 TYR A CA 1
ATOM 735 C C . TYR A 1 89 ? -29.455 12.934 38.417 1.00 91.25 89 TYR A C 1
ATOM 737 O O . TYR A 1 89 ? -29.004 14.074 38.514 1.00 91.25 89 TYR A O 1
ATOM 745 N N . LYS A 1 90 ? -30.415 12.615 37.531 1.00 91.94 90 LYS A N 1
ATOM 746 C CA . LYS A 1 90 ? -31.043 13.550 36.577 1.00 91.94 90 LYS A CA 1
ATOM 747 C C . LYS A 1 90 ? -30.023 14.361 35.771 1.00 91.94 90 LYS A C 1
ATOM 749 O O . LYS A 1 90 ? -30.223 15.545 35.500 1.00 91.94 90 LYS A O 1
ATOM 754 N N . TRP A 1 91 ? -28.910 13.731 35.395 1.00 91.31 91 TRP A N 1
ATOM 755 C CA . TRP A 1 91 ? -27.877 14.399 34.611 1.00 91.31 91 TRP A CA 1
ATOM 756 C C . TRP A 1 91 ? -28.422 14.873 33.257 1.00 91.31 91 TRP A C 1
ATOM 758 O O . TRP A 1 91 ? -29.146 14.124 32.591 1.00 91.31 91 TRP A O 1
ATOM 768 N N . PRO A 1 92 ? -28.039 16.078 32.794 1.00 93.31 92 PRO A N 1
ATOM 769 C CA . PRO A 1 92 ? -28.406 16.523 31.461 1.00 93.31 92 PRO A CA 1
ATOM 770 C C . PRO A 1 92 ? -27.783 15.595 30.410 1.00 93.31 92 PRO A C 1
ATOM 772 O O . PRO A 1 92 ? -26.613 15.212 30.510 1.00 93.31 92 PRO A O 1
ATOM 775 N N . LYS A 1 93 ? -28.565 15.238 29.382 1.00 91.38 93 LYS A N 1
ATOM 776 C CA . LYS A 1 93 ? -28.174 14.248 28.359 1.00 91.38 93 LYS A CA 1
ATOM 777 C C . LYS A 1 93 ? -26.844 14.593 27.678 1.00 91.38 93 LYS A C 1
ATOM 779 O O . LYS A 1 93 ? -26.029 13.702 27.447 1.00 91.38 93 LYS A O 1
ATOM 784 N N . ASP A 1 94 ? -26.590 15.874 27.417 1.00 92.38 94 ASP A N 1
ATOM 785 C CA . ASP A 1 94 ? -25.347 16.331 26.783 1.00 92.38 94 ASP A CA 1
ATOM 786 C C . ASP A 1 94 ? -24.122 16.147 27.679 1.00 92.38 94 ASP A C 1
ATOM 788 O O . ASP A 1 94 ? -23.047 15.770 27.207 1.00 92.38 94 ASP A O 1
ATOM 792 N N . TYR A 1 95 ? -24.280 16.372 28.985 1.00 92.94 95 TYR A N 1
ATOM 793 C CA . TYR A 1 95 ? -23.219 16.122 29.954 1.00 92.94 95 TYR A CA 1
ATOM 794 C C . TYR A 1 95 ? -22.909 14.627 30.044 1.00 92.94 95 TYR A C 1
ATOM 796 O O . TYR A 1 95 ? -21.750 14.241 29.904 1.00 92.94 95 TYR A O 1
ATOM 804 N N . ALA A 1 96 ? -23.941 13.787 30.167 1.00 91.94 96 ALA A N 1
ATOM 805 C CA . ALA A 1 96 ? -23.782 12.336 30.224 1.00 91.94 96 ALA A CA 1
ATOM 806 C C . ALA A 1 96 ? -23.105 11.785 28.957 1.00 91.94 96 ALA A C 1
ATOM 808 O O . ALA A 1 96 ? -22.197 10.961 29.049 1.00 91.94 96 ALA A O 1
ATOM 809 N N . ARG A 1 97 ? -23.467 12.295 27.769 1.00 92.75 97 ARG A N 1
ATOM 810 C CA . ARG A 1 97 ? -22.834 11.912 26.497 1.00 92.75 97 ARG A CA 1
ATOM 811 C C . ARG A 1 97 ? -21.362 12.319 26.429 1.00 92.75 97 ARG A C 1
ATOM 813 O O . ARG A 1 97 ? -20.537 11.530 25.968 1.00 92.75 97 ARG A O 1
ATOM 820 N N . ARG A 1 98 ? -21.018 13.534 26.874 1.00 94.00 98 ARG A N 1
ATOM 821 C CA . ARG A 1 98 ? -19.622 14.005 26.916 1.00 94.00 98 ARG A CA 1
ATOM 822 C C . ARG A 1 98 ? -18.781 13.179 27.884 1.00 94.00 98 ARG A C 1
ATOM 824 O O . ARG A 1 98 ? -17.698 12.746 27.499 1.00 94.00 98 ARG A O 1
ATOM 831 N N . LEU A 1 99 ? -19.294 12.929 29.089 1.00 93.38 99 LEU A N 1
ATOM 832 C CA . LEU A 1 99 ? -18.618 12.115 30.097 1.00 93.38 99 LEU A CA 1
ATOM 833 C C . LEU A 1 99 ? -18.414 10.681 29.600 1.00 93.38 99 LEU A C 1
ATOM 835 O O . LEU A 1 99 ? -17.295 10.183 29.644 1.00 93.38 99 LEU A O 1
ATOM 839 N N . TYR A 1 100 ? -19.453 10.062 29.034 1.00 93.50 100 TYR A N 1
ATOM 840 C CA . TYR A 1 100 ? -19.372 8.729 28.436 1.00 93.50 100 TYR A CA 1
ATOM 841 C C . TYR A 1 100 ? -18.292 8.657 27.348 1.00 93.50 100 TYR A C 1
ATOM 843 O O . TYR A 1 100 ? -17.395 7.821 27.424 1.00 93.50 100 TYR A O 1
ATOM 851 N N . ASN A 1 101 ? -18.315 9.569 26.370 1.00 93.94 101 ASN A N 1
ATOM 852 C CA . ASN A 1 101 ? -17.319 9.587 25.295 1.00 93.94 101 ASN A CA 1
ATOM 853 C C . ASN A 1 101 ? -15.892 9.791 25.830 1.00 93.94 101 ASN A C 1
ATOM 855 O O . ASN A 1 101 ? -14.946 9.190 25.318 1.00 93.94 101 ASN A O 1
ATOM 859 N N . HIS A 1 102 ? -15.731 10.634 26.853 1.00 94.94 102 HIS A N 1
ATOM 860 C CA . HIS A 1 102 ? -14.442 10.869 27.495 1.00 94.94 102 HIS A CA 1
ATOM 861 C C . HIS A 1 102 ? -13.934 9.616 28.226 1.00 94.94 102 HIS A C 1
ATOM 863 O O . HIS A 1 102 ? -12.786 9.219 28.023 1.00 94.94 102 HIS A O 1
ATOM 869 N N . SER A 1 103 ? -14.790 8.951 29.006 1.00 92.94 103 SER A N 1
ATOM 870 C CA . SER A 1 103 ? -14.460 7.718 29.731 1.00 92.94 103 SER A CA 1
ATOM 871 C C . SER A 1 103 ? -14.130 6.564 28.786 1.00 92.94 103 SER A C 1
ATOM 873 O O . SER A 1 103 ? -13.106 5.911 28.969 1.00 92.94 103 SER A O 1
ATOM 875 N N . VAL A 1 104 ? -14.913 6.373 27.717 1.00 92.69 104 VAL A N 1
ATOM 876 C CA . VAL A 1 104 ? -14.635 5.368 26.672 1.00 92.69 104 VAL A CA 1
ATOM 877 C C . VAL A 1 104 ? -13.263 5.608 26.045 1.00 92.69 104 VAL A C 1
ATOM 879 O O . VAL A 1 104 ? -12.456 4.686 25.941 1.00 92.69 104 VAL A O 1
ATOM 882 N N . LYS A 1 105 ? -12.956 6.857 25.670 1.00 92.94 105 LYS A N 1
ATOM 883 C CA . LYS A 1 105 ? -11.653 7.206 25.088 1.00 92.94 105 LYS A CA 1
ATOM 884 C C . LYS A 1 105 ? -10.502 6.960 26.068 1.00 92.94 105 LYS A C 1
ATOM 886 O O . LYS A 1 105 ? -9.442 6.498 25.653 1.00 92.94 105 LYS A O 1
ATOM 891 N N . LYS A 1 106 ? -10.703 7.250 27.357 1.00 93.81 106 LYS A N 1
ATOM 892 C CA . LYS A 1 106 ? -9.711 6.994 28.409 1.00 93.81 106 LYS A CA 1
ATOM 893 C C . LYS A 1 106 ? -9.432 5.497 28.558 1.00 93.81 106 LYS A C 1
ATOM 895 O O . LYS A 1 106 ? -8.267 5.112 28.552 1.00 93.81 106 LYS A O 1
ATOM 900 N N . GLN A 1 107 ? -10.475 4.665 28.614 1.00 92.75 107 GLN A N 1
ATOM 901 C CA . GLN A 1 107 ? -10.318 3.208 28.696 1.00 92.75 107 GLN A CA 1
ATOM 902 C C . GLN A 1 107 ? -9.628 2.637 27.453 1.00 92.75 107 GLN A C 1
ATOM 904 O O . GLN A 1 107 ? -8.713 1.827 27.582 1.00 92.75 107 GLN A O 1
ATOM 909 N N . TRP A 1 108 ? -9.983 3.121 26.257 1.00 90.19 108 TRP A N 1
ATOM 910 C CA . TRP A 1 108 ? -9.307 2.725 25.016 1.00 90.19 108 TRP A CA 1
ATOM 911 C C . TRP A 1 108 ? -7.816 3.041 25.049 1.00 90.19 108 TRP A C 1
ATOM 913 O O . TRP A 1 108 ? -6.991 2.178 24.764 1.00 90.19 108 TRP A O 1
ATOM 923 N N . ASN A 1 109 ? -7.456 4.261 25.447 1.00 90.56 109 ASN A N 1
ATOM 924 C CA . ASN A 1 109 ? -6.055 4.652 25.540 1.00 90.56 109 ASN A CA 1
ATOM 925 C C . ASN A 1 109 ? -5.290 3.804 26.564 1.00 90.56 109 ASN A C 1
ATOM 927 O O . ASN A 1 109 ? -4.175 3.385 26.269 1.00 90.56 109 ASN A O 1
ATOM 931 N N . ASN A 1 110 ? -5.885 3.508 27.722 1.00 91.44 110 ASN A N 1
ATOM 932 C CA . ASN A 1 110 ? -5.256 2.664 28.740 1.00 91.44 110 ASN A CA 1
ATOM 933 C C . ASN A 1 110 ? -4.968 1.251 28.215 1.00 91.44 110 ASN A C 1
ATOM 935 O O . ASN A 1 110 ? -3.859 0.752 28.398 1.00 91.44 110 ASN A O 1
ATOM 939 N N . LEU A 1 111 ? -5.928 0.632 27.521 1.00 89.88 111 LEU A N 1
ATOM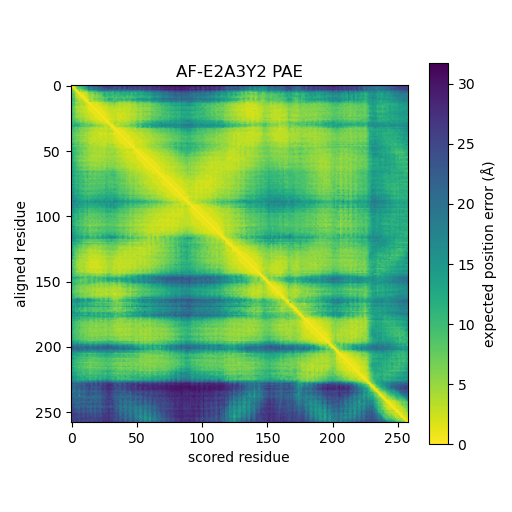 940 C CA . LEU A 1 111 ? -5.756 -0.697 26.927 1.00 89.88 111 LEU A CA 1
ATOM 941 C C . LEU A 1 111 ? -4.698 -0.702 25.817 1.00 89.88 111 LEU A C 1
ATOM 943 O O . LEU A 1 111 ? -3.828 -1.571 25.792 1.00 89.88 111 LEU A O 1
ATOM 947 N N . VAL A 1 112 ? -4.707 0.307 24.942 1.00 87.81 112 VAL A N 1
ATOM 948 C CA . VAL A 1 112 ? -3.711 0.433 23.865 1.00 87.81 112 VAL A CA 1
ATOM 949 C C . VAL A 1 112 ? -2.298 0.643 24.415 1.00 87.81 112 VAL A C 1
ATOM 951 O O . VAL A 1 112 ? -1.342 0.105 23.854 1.00 87.81 112 VAL A O 1
ATOM 954 N N . ILE A 1 113 ? -2.149 1.408 25.502 1.00 89.12 113 ILE A N 1
ATOM 955 C CA . ILE A 1 113 ? -0.858 1.624 26.172 1.00 89.12 113 ILE A CA 1
ATOM 956 C C . ILE A 1 113 ? -0.392 0.337 26.862 1.00 89.12 113 ILE A C 1
ATOM 958 O O . ILE A 1 113 ? 0.771 -0.032 26.710 1.00 89.12 113 ILE A O 1
ATOM 962 N N . ARG A 1 114 ? -1.295 -0.373 27.555 1.00 89.25 114 ARG A N 1
ATOM 963 C CA . ARG A 1 114 ? -1.007 -1.649 28.234 1.00 89.25 114 ARG A CA 1
ATOM 964 C C . ARG A 1 114 ? -0.445 -2.695 27.271 1.00 89.25 114 ARG A C 1
ATOM 966 O O . ARG A 1 114 ? 0.574 -3.308 27.567 1.00 89.25 114 ARG A O 1
ATOM 973 N N . GLU A 1 115 ? -1.068 -2.850 26.105 1.00 85.06 115 GLU A N 1
ATOM 974 C CA . GLU A 1 115 ? -0.660 -3.828 25.083 1.00 85.06 115 GLU A CA 1
ATOM 975 C C . GLU A 1 115 ? 0.368 -3.284 24.072 1.00 85.06 115 GLU A C 1
ATOM 977 O O . GLU A 1 115 ? 0.840 -4.005 23.183 1.00 85.06 1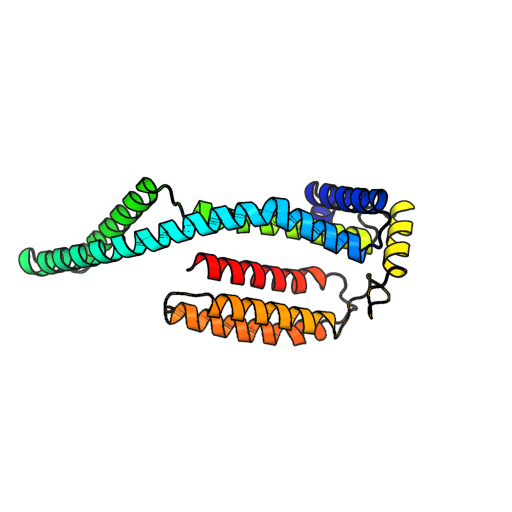15 GLU A O 1
ATOM 982 N N . ASN A 1 116 ? 0.738 -2.004 24.200 1.00 85.50 116 ASN A N 1
ATOM 983 C CA . ASN A 1 116 ? 1.699 -1.290 23.357 1.00 85.50 116 ASN A CA 1
ATOM 984 C C . ASN A 1 116 ? 1.403 -1.386 21.840 1.00 85.50 116 ASN A C 1
ATOM 986 O O . ASN A 1 116 ? 2.312 -1.410 20.994 1.00 85.50 116 ASN A O 1
ATOM 990 N N . CYS A 1 117 ? 0.119 -1.435 21.483 1.00 84.25 117 CYS A N 1
ATOM 991 C CA . CYS A 1 117 ? -0.386 -1.754 20.146 1.00 84.25 117 CYS A CA 1
ATOM 992 C C . CYS A 1 117 ? -0.889 -0.512 19.388 1.00 84.25 117 CYS A C 1
ATOM 994 O O . CYS A 1 117 ? -1.961 -0.519 18.785 1.00 84.25 117 CYS A O 1
ATOM 996 N N . HIS A 1 118 ? -0.134 0.589 19.427 1.00 80.69 118 HIS A N 1
ATOM 997 C CA . HIS A 1 118 ? -0.560 1.830 18.780 1.00 80.69 118 HIS A CA 1
ATOM 998 C C . HIS A 1 118 ? -0.874 1.637 17.283 1.00 80.69 118 HIS A C 1
ATOM 1000 O O . HIS A 1 118 ? -0.044 1.080 16.558 1.00 80.69 118 HIS A O 1
ATOM 1006 N N . PRO A 1 119 ? -1.999 2.185 16.779 1.00 72.94 119 PRO A N 1
ATOM 1007 C CA . PRO A 1 119 ? -2.389 2.057 15.372 1.00 72.94 119 PRO A CA 1
ATOM 1008 C C . PRO A 1 119 ? -1.363 2.684 14.418 1.00 72.94 119 PRO A C 1
ATOM 1010 O O . PRO A 1 119 ? -1.223 2.244 13.283 1.00 72.94 119 PRO A O 1
ATOM 1013 N N . VAL A 1 120 ? -0.573 3.655 14.895 1.00 78.19 120 VAL A N 1
ATOM 1014 C CA . VAL A 1 120 ? 0.530 4.249 14.126 1.00 78.19 120 VAL A CA 1
ATOM 1015 C C . VAL A 1 120 ? 1.572 3.196 13.748 1.00 78.19 120 VAL A C 1
ATOM 1017 O O . VAL A 1 120 ? 2.016 3.170 12.602 1.00 78.19 120 VAL A O 1
ATOM 1020 N N . LYS A 1 121 ? 1.903 2.266 14.655 1.00 78.50 121 LYS A N 1
ATOM 1021 C CA . LYS A 1 121 ? 2.848 1.175 14.364 1.00 78.50 121 LYS A CA 1
ATOM 1022 C C . LYS A 1 121 ? 2.327 0.253 13.264 1.00 78.50 121 LYS A C 1
ATOM 1024 O O . LYS A 1 121 ? 3.105 -0.235 12.454 1.00 78.50 121 LYS A O 1
ATOM 1029 N N . ALA A 1 122 ? 1.009 0.081 13.202 1.00 74.94 122 ALA A N 1
ATOM 1030 C CA . ALA A 1 122 ? 0.340 -0.682 12.159 1.00 74.94 122 ALA A CA 1
ATOM 1031 C C . ALA A 1 122 ? 0.211 0.086 10.827 1.00 74.94 122 ALA A C 1
ATOM 1033 O O . ALA A 1 122 ? -0.128 -0.506 9.814 1.00 74.94 122 ALA A O 1
ATOM 1034 N N . SER A 1 123 ? 0.492 1.393 10.803 1.00 77.19 123 SER A N 1
ATOM 1035 C CA . SER A 1 123 ? 0.534 2.207 9.578 1.00 77.19 123 SER A CA 1
ATOM 1036 C C . SER A 1 123 ? 1.946 2.404 9.007 1.00 77.19 123 SER A C 1
ATOM 1038 O O . SER A 1 123 ? 2.091 2.973 7.925 1.00 77.19 123 SER A O 1
ATOM 1040 N N . ILE A 1 124 ? 2.991 1.912 9.690 1.00 81.44 124 ILE A N 1
ATOM 1041 C CA . ILE A 1 124 ? 4.398 2.081 9.276 1.00 81.44 124 ILE A CA 1
ATOM 1042 C C . ILE A 1 124 ? 4.644 1.527 7.872 1.00 81.44 124 ILE A C 1
ATOM 1044 O O . ILE A 1 124 ? 5.376 2.145 7.101 1.00 81.44 124 ILE A O 1
ATOM 1048 N N . LEU A 1 125 ? 4.015 0.407 7.500 1.00 75.25 125 LEU A N 1
ATOM 1049 C CA . LEU A 1 125 ? 4.234 -0.160 6.171 1.00 75.25 125 LEU A CA 1
ATOM 1050 C C . LEU A 1 125 ? 3.787 0.791 5.063 1.00 75.25 125 LEU A C 1
ATOM 1052 O O . LEU A 1 125 ? 4.486 0.904 4.064 1.00 75.25 125 LEU A O 1
ATOM 1056 N N . ILE A 1 126 ? 2.696 1.538 5.247 1.00 73.94 126 ILE A N 1
ATOM 1057 C CA . ILE A 1 126 ? 2.247 2.531 4.259 1.00 73.94 126 ILE A CA 1
ATOM 1058 C C . ILE A 1 126 ? 3.300 3.632 4.097 1.00 73.94 126 ILE A C 1
ATOM 1060 O O . ILE A 1 126 ? 3.657 3.989 2.973 1.00 73.94 126 ILE A O 1
ATOM 1064 N N . LEU A 1 127 ? 3.825 4.134 5.217 1.00 80.62 127 LEU A N 1
ATOM 1065 C CA . LEU A 1 127 ? 4.824 5.203 5.225 1.00 80.62 127 LEU A CA 1
ATOM 1066 C C . LEU A 1 127 ? 6.129 4.794 4.540 1.00 80.62 127 LEU A C 1
ATOM 1068 O O . LEU A 1 127 ? 6.769 5.632 3.919 1.00 80.62 127 LEU A O 1
ATOM 1072 N N . VAL A 1 128 ? 6.509 3.520 4.626 1.00 81.62 128 VAL A N 1
ATOM 1073 C CA . VAL A 1 128 ? 7.713 2.989 3.972 1.00 81.62 128 VAL A CA 1
ATOM 1074 C C . VAL A 1 128 ? 7.442 2.624 2.511 1.00 81.62 128 VAL A C 1
ATOM 1076 O O . VAL A 1 128 ? 8.273 2.871 1.640 1.00 81.62 128 VAL A O 1
ATOM 1079 N N . GLN A 1 129 ? 6.271 2.067 2.207 1.00 75.25 129 GLN A N 1
ATOM 1080 C CA . GLN A 1 129 ? 5.956 1.545 0.880 1.00 75.25 129 GLN A CA 1
ATOM 1081 C C . GLN A 1 129 ? 5.762 2.652 -0.162 1.00 75.25 129 GLN A C 1
ATOM 1083 O O . GLN A 1 129 ? 6.178 2.468 -1.306 1.00 75.25 129 GLN A O 1
ATOM 1088 N N . ILE A 1 130 ? 5.148 3.785 0.209 1.00 76.56 130 ILE A N 1
ATOM 1089 C CA . ILE A 1 130 ? 4.877 4.886 -0.731 1.00 76.56 130 ILE A CA 1
ATOM 1090 C C . ILE A 1 130 ? 6.185 5.498 -1.269 1.00 76.56 130 ILE A C 1
ATOM 1092 O O . ILE A 1 130 ? 6.347 5.519 -2.490 1.00 76.56 130 ILE A O 1
ATOM 1096 N N . PRO A 1 131 ? 7.147 5.948 -0.436 1.00 80.50 131 PRO A N 1
ATOM 1097 C CA . PRO A 1 131 ? 8.383 6.558 -0.931 1.00 80.50 131 PRO A CA 1
ATOM 1098 C C . PRO A 1 131 ? 9.232 5.599 -1.761 1.00 80.50 131 PRO A C 1
ATOM 1100 O O . PRO A 1 131 ? 9.706 5.976 -2.827 1.00 80.50 131 PRO A O 1
ATOM 1103 N N . LEU A 1 132 ? 9.365 4.350 -1.303 1.00 76.44 132 LEU A N 1
ATOM 1104 C CA . LEU A 1 132 ? 10.114 3.298 -1.993 1.00 76.44 132 LEU A CA 1
ATOM 1105 C C . LEU A 1 132 ? 9.579 3.020 -3.398 1.00 76.44 132 LEU A C 1
ATOM 1107 O O . LEU A 1 132 ? 10.321 2.783 -4.350 1.00 76.44 132 LEU A O 1
ATOM 1111 N N . TRP A 1 133 ? 8.262 3.048 -3.530 1.00 74.81 133 TRP A N 1
ATOM 1112 C CA . TRP A 1 133 ? 7.621 2.853 -4.809 1.00 74.81 133 TRP A CA 1
ATOM 1113 C C . TRP A 1 133 ? 7.760 4.082 -5.717 1.00 74.81 133 TRP A C 1
ATOM 1115 O O . TRP A 1 133 ? 8.003 3.921 -6.914 1.00 74.81 133 TRP A O 1
ATOM 1125 N N . ILE A 1 134 ? 7.657 5.301 -5.166 1.00 75.06 134 ILE A N 1
ATOM 1126 C CA . ILE A 1 134 ? 7.877 6.542 -5.926 1.00 75.06 134 ILE A CA 1
ATOM 1127 C C . ILE A 1 134 ? 9.311 6.555 -6.462 1.00 75.06 134 ILE A C 1
ATOM 1129 O O . ILE A 1 134 ? 9.517 6.854 -7.639 1.00 75.06 134 ILE A O 1
ATOM 1133 N N . SER A 1 135 ? 10.292 6.191 -5.631 1.00 80.06 135 SER A N 1
ATOM 1134 C CA . SER A 1 135 ? 11.701 6.187 -6.022 1.00 80.06 135 SER A CA 1
ATOM 1135 C C . SER A 1 135 ? 11.992 5.168 -7.118 1.00 80.06 135 SER A C 1
ATOM 1137 O O . SER A 1 135 ? 12.626 5.520 -8.109 1.00 80.06 135 SER A O 1
ATOM 1139 N N . LEU A 1 136 ? 11.480 3.937 -6.995 1.00 74.38 136 LEU A N 1
ATOM 1140 C CA . LEU A 1 136 ? 11.663 2.898 -8.014 1.00 74.38 136 LEU A CA 1
ATOM 1141 C C . LEU A 1 136 ? 10.971 3.264 -9.336 1.00 74.38 136 LEU A C 1
ATOM 1143 O O . LEU A 1 136 ? 11.550 3.121 -10.408 1.00 74.38 136 LEU A O 1
ATOM 1147 N N . SER A 1 137 ? 9.754 3.805 -9.256 1.00 72.19 137 SER A N 1
ATOM 1148 C CA . SER A 1 137 ? 8.987 4.256 -10.422 1.00 72.19 137 SER A CA 1
ATOM 1149 C C . SER A 1 137 ? 9.705 5.368 -11.186 1.00 72.19 137 SER A C 1
ATOM 1151 O O . SER A 1 137 ? 9.780 5.344 -12.413 1.00 72.19 137 SER A O 1
ATOM 1153 N N . MET A 1 138 ? 10.239 6.353 -10.460 1.00 73.81 138 MET A N 1
ATOM 1154 C CA . MET A 1 138 ? 10.959 7.470 -11.064 1.00 73.81 138 MET A CA 1
ATOM 1155 C C . MET A 1 138 ? 12.340 7.049 -11.580 1.00 73.81 138 MET A C 1
ATOM 1157 O O . MET A 1 138 ? 12.784 7.567 -12.598 1.00 73.81 138 MET A O 1
ATOM 1161 N N . SER A 1 139 ? 12.984 6.079 -10.926 1.00 77.38 139 SER A N 1
ATOM 1162 C CA . SER A 1 139 ? 14.247 5.479 -11.368 1.00 77.38 139 SER A CA 1
ATOM 1163 C C . SER A 1 139 ? 14.103 4.815 -12.741 1.00 77.38 139 SER A C 1
ATOM 1165 O O . SER A 1 139 ? 14.784 5.212 -13.685 1.00 77.38 139 SER A O 1
ATOM 1167 N N . ILE A 1 140 ? 13.138 3.900 -12.893 1.00 74.44 140 ILE A N 1
ATOM 1168 C CA . ILE A 1 140 ? 12.860 3.229 -14.176 1.00 74.44 140 ILE A CA 1
ATOM 1169 C C . ILE A 1 140 ? 12.502 4.263 -15.247 1.00 74.44 140 ILE A C 1
ATOM 1171 O O . ILE A 1 140 ? 13.003 4.208 -16.366 1.00 74.44 140 ILE A O 1
ATOM 1175 N N . ARG A 1 141 ? 11.692 5.268 -14.892 1.00 73.81 141 ARG A N 1
ATOM 1176 C CA . ARG A 1 141 ? 11.349 6.363 -15.803 1.00 73.81 141 ARG A CA 1
ATOM 1177 C C . ARG A 1 141 ? 12.585 7.115 -16.285 1.00 73.81 141 ARG A C 1
ATOM 1179 O O . ARG A 1 141 ? 12.695 7.403 -17.471 1.00 73.81 141 ARG A O 1
ATOM 1186 N N . ASN A 1 142 ? 13.496 7.452 -15.383 1.00 77.56 142 ASN A N 1
ATOM 1187 C CA . ASN A 1 142 ? 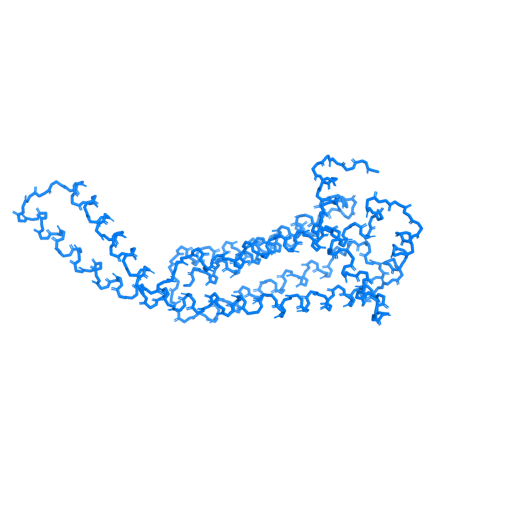14.712 8.154 -15.751 1.00 77.56 142 ASN A CA 1
ATOM 1188 C C . ASN A 1 142 ? 15.572 7.320 -16.720 1.00 77.56 142 ASN A C 1
ATOM 1190 O O . ASN A 1 142 ? 16.095 7.889 -17.675 1.00 77.56 142 ASN A O 1
ATOM 1194 N N . LEU A 1 143 ? 15.649 5.995 -16.532 1.00 75.50 143 LEU A N 1
ATOM 1195 C CA . LEU A 1 143 ? 16.351 5.085 -17.449 1.00 75.50 143 LEU A CA 1
ATOM 1196 C C . LEU A 1 143 ? 15.684 5.044 -18.837 1.00 75.50 143 LEU A C 1
ATOM 1198 O O . LEU A 1 143 ? 16.368 5.190 -19.844 1.00 75.50 143 LEU A O 1
ATOM 1202 N N . CYS A 1 144 ? 14.349 4.968 -18.910 1.00 74.06 144 CYS A N 1
ATOM 1203 C CA . CYS A 1 144 ? 13.625 4.967 -20.189 1.00 74.06 144 CYS A CA 1
ATOM 1204 C C . CYS A 1 144 ? 13.694 6.299 -20.963 1.00 74.06 144 CYS A C 1
ATOM 1206 O O . CYS A 1 144 ? 13.465 6.303 -22.167 1.00 74.06 144 CYS A O 1
ATOM 1208 N N . TYR A 1 145 ? 13.961 7.434 -20.304 1.00 70.12 145 TYR A N 1
ATOM 1209 C CA . TYR A 1 145 ? 14.009 8.764 -20.943 1.00 70.12 145 TYR A CA 1
ATOM 1210 C C . TYR A 1 145 ? 15.407 9.386 -21.000 1.00 70.12 145 TYR A C 1
ATOM 1212 O O . TYR A 1 145 ? 15.524 10.562 -21.351 1.00 70.12 145 TYR A O 1
ATOM 1220 N N . MET A 1 146 ? 16.459 8.636 -20.653 1.00 72.81 146 MET A N 1
ATOM 1221 C CA . MET A 1 146 ? 17.835 9.149 -20.593 1.00 72.81 146 MET A CA 1
ATOM 1222 C C . MET A 1 146 ? 17.964 10.400 -19.693 1.00 72.81 146 MET A C 1
ATOM 1224 O O . MET A 1 146 ? 18.605 11.391 -20.049 1.00 72.81 146 MET A O 1
ATOM 1228 N N . LEU A 1 147 ? 17.287 10.396 -18.542 1.00 71.31 147 LEU A N 1
ATOM 1229 C CA . LEU A 1 147 ? 17.295 11.489 -17.561 1.00 71.31 147 LEU A CA 1
ATOM 1230 C C . LEU A 1 147 ? 18.191 11.141 -16.358 1.00 71.31 147 LEU A C 1
ATOM 1232 O O . LEU A 1 147 ? 18.302 9.968 -15.999 1.00 71.31 147 LEU A O 1
ATOM 1236 N N . PRO A 1 148 ? 18.771 12.142 -15.660 1.00 64.31 148 PRO A N 1
ATOM 1237 C CA . PRO A 1 148 ? 18.696 13.589 -15.912 1.00 64.31 148 PRO A CA 1
ATOM 1238 C C . PRO A 1 148 ? 19.718 14.105 -16.943 1.00 64.31 148 PRO A C 1
ATOM 1240 O O . PRO A 1 148 ? 19.568 15.227 -17.425 1.00 64.31 148 PRO A O 1
ATOM 1243 N N . LYS A 1 149 ? 20.746 13.310 -17.269 1.00 68.94 149 LYS A N 1
ATOM 1244 C CA . LYS A 1 149 ? 21.790 13.638 -18.248 1.00 68.94 149 LYS A CA 1
ATOM 1245 C C . LYS A 1 149 ? 21.783 12.621 -19.385 1.00 68.94 149 LYS A C 1
ATOM 1247 O O . LYS A 1 149 ? 21.737 11.418 -19.144 1.00 6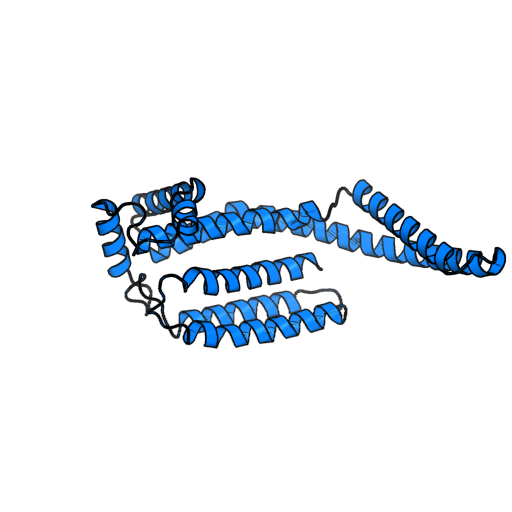8.94 149 LYS A O 1
ATOM 1252 N N . GLN A 1 150 ? 21.854 13.126 -20.610 1.00 74.81 150 GLN A N 1
ATOM 1253 C CA . GLN A 1 150 ? 21.887 12.329 -21.835 1.00 74.81 150 GLN A CA 1
ATOM 1254 C C . GLN A 1 150 ? 23.335 11.958 -22.170 1.00 74.81 150 GLN A C 1
ATOM 1256 O O . GLN A 1 150 ? 23.915 12.458 -23.130 1.00 74.81 150 GLN A O 1
ATOM 1261 N N . ASP A 1 151 ? 23.930 11.127 -21.320 1.00 78.94 151 ASP A N 1
ATOM 1262 C CA . ASP A 1 151 ? 25.303 10.654 -21.491 1.00 78.94 151 ASP A CA 1
ATOM 1263 C C . ASP A 1 151 ? 25.342 9.408 -22.397 1.00 78.94 151 ASP A C 1
ATOM 1265 O O . ASP A 1 151 ? 24.323 8.747 -22.612 1.00 78.94 151 ASP A O 1
ATOM 1269 N N . ALA A 1 152 ? 26.527 9.036 -22.897 1.00 79.69 152 ALA A N 1
ATOM 1270 C CA . ALA A 1 152 ? 26.694 7.847 -23.744 1.00 79.69 152 ALA A CA 1
ATOM 1271 C C . ALA A 1 152 ? 26.171 6.560 -23.074 1.00 79.69 152 ALA A C 1
ATOM 1273 O O . ALA A 1 152 ? 25.553 5.734 -23.737 1.00 79.69 152 ALA A O 1
ATOM 1274 N N . ASN A 1 153 ? 26.334 6.440 -21.751 1.00 81.00 153 ASN A N 1
ATOM 1275 C CA . ASN A 1 153 ? 25.808 5.318 -20.969 1.00 81.00 153 ASN A CA 1
ATOM 1276 C C . ASN A 1 153 ? 24.267 5.315 -20.895 1.00 81.00 153 ASN A C 1
ATOM 1278 O O . ASN A 1 153 ? 23.622 4.275 -20.932 1.00 81.00 153 ASN A O 1
ATOM 1282 N N . ALA A 1 154 ? 23.639 6.492 -20.831 1.00 79.44 154 ALA A N 1
ATOM 1283 C CA . ALA A 1 154 ? 22.180 6.578 -20.838 1.00 79.44 154 ALA A CA 1
ATOM 1284 C C . ALA A 1 154 ? 21.604 6.143 -22.196 1.00 79.44 154 ALA A C 1
ATOM 1286 O O . ALA A 1 154 ? 20.529 5.547 -22.256 1.00 79.44 154 ALA A O 1
ATOM 1287 N N . TYR A 1 155 ? 22.334 6.412 -23.283 1.00 82.38 155 TYR A N 1
ATOM 1288 C CA . TYR A 1 155 ? 21.950 5.965 -24.616 1.00 82.38 155 TYR A CA 1
ATOM 1289 C C . TYR A 1 155 ? 22.059 4.444 -24.776 1.00 82.38 155 TYR A C 1
ATOM 1291 O O . TYR A 1 155 ? 21.140 3.846 -25.330 1.00 82.38 155 TYR A O 1
ATOM 1299 N N . THR A 1 156 ? 2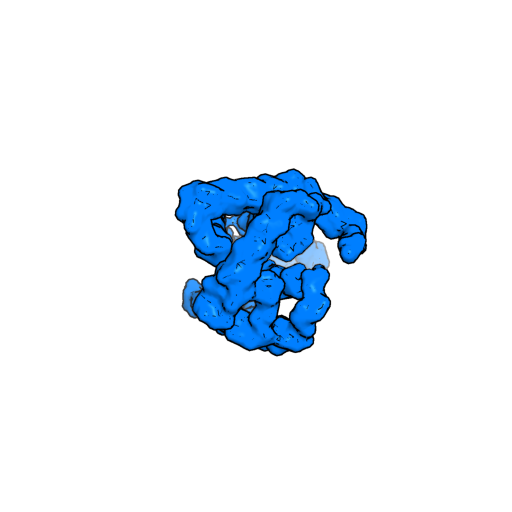3.125 3.811 -24.272 1.00 82.56 156 THR A N 1
ATOM 1300 C CA . THR A 1 156 ? 23.284 2.345 -24.338 1.00 82.56 156 THR A CA 1
ATOM 1301 C C . THR A 1 156 ? 22.176 1.630 -23.576 1.00 82.56 156 THR A C 1
ATOM 1303 O O . THR A 1 156 ? 21.509 0.777 -24.153 1.00 82.56 156 THR A O 1
ATOM 1306 N N . ILE A 1 157 ? 21.885 2.064 -22.347 1.00 81.56 157 ILE A N 1
ATOM 1307 C CA . ILE A 1 157 ? 20.786 1.514 -21.540 1.00 81.56 157 ILE A CA 1
ATOM 1308 C C . ILE A 1 157 ? 19.451 1.652 -22.281 1.00 81.56 157 ILE A C 1
ATOM 1310 O O . ILE A 1 157 ? 18.671 0.712 -22.368 1.00 81.56 157 ILE A O 1
ATOM 1314 N N . TYR A 1 158 ? 19.176 2.817 -22.868 1.00 80.50 158 TYR A N 1
ATOM 1315 C CA . TYR A 1 158 ? 17.942 3.012 -23.625 1.00 80.50 158 TYR A CA 1
ATOM 1316 C C . TYR A 1 158 ? 17.827 2.081 -24.841 1.00 80.50 158 TYR A C 1
ATOM 1318 O O . TYR A 1 158 ? 16.731 1.604 -25.132 1.00 80.50 158 TYR A O 1
ATOM 1326 N N . GLN A 1 159 ? 18.932 1.812 -25.546 1.00 80.94 159 GLN A N 1
ATOM 1327 C CA . GLN A 1 159 ? 18.936 0.833 -26.637 1.00 80.94 159 GLN A CA 1
ATOM 1328 C C . GLN A 1 159 ? 18.608 -0.567 -26.117 1.00 80.94 159 GLN A C 1
ATOM 1330 O O . GLN A 1 159 ? 17.752 -1.224 -26.701 1.00 80.94 159 GLN A O 1
ATOM 1335 N N . GLU A 1 160 ? 19.197 -0.977 -24.992 1.00 81.75 160 GLU A N 1
ATOM 1336 C CA . GLU A 1 160 ? 18.887 -2.259 -24.346 1.00 81.75 160 GLU A CA 1
ATOM 1337 C C . GLU A 1 160 ? 17.400 -2.361 -23.980 1.00 81.75 160 GLU A C 1
ATOM 1339 O O . GLU A 1 160 ? 16.764 -3.365 -24.274 1.00 81.75 160 GLU A O 1
ATOM 1344 N N . PHE A 1 161 ? 16.792 -1.296 -23.447 1.00 74.38 161 PHE A N 1
ATOM 1345 C CA . PHE A 1 161 ? 15.348 -1.249 -23.169 1.00 74.38 161 PHE A CA 1
ATOM 1346 C C . PHE A 1 161 ? 14.459 -1.331 -24.424 1.00 74.38 161 PHE A C 1
ATOM 1348 O O . PHE A 1 161 ? 13.300 -1.739 -24.325 1.00 74.38 161 PHE A O 1
ATOM 1355 N N . ILE A 1 162 ? 14.951 -0.905 -25.591 1.00 77.19 162 ILE A N 1
ATOM 1356 C CA . ILE A 1 162 ? 14.224 -1.046 -26.861 1.00 77.19 162 ILE A CA 1
ATOM 1357 C C . ILE A 1 162 ? 14.350 -2.466 -27.402 1.00 77.19 162 ILE A C 1
ATOM 1359 O O . ILE A 1 162 ? 13.376 -2.988 -27.942 1.00 77.19 162 ILE A O 1
ATOM 1363 N N . THR A 1 163 ? 15.547 -3.049 -27.324 1.00 78.38 163 THR A N 1
ATOM 1364 C CA . THR A 1 163 ? 15.836 -4.380 -27.872 1.00 78.38 163 THR A CA 1
ATOM 1365 C C . THR A 1 163 ? 15.308 -5.493 -26.987 1.00 78.38 163 THR A C 1
ATOM 1367 O O . THR A 1 163 ? 14.936 -6.553 -27.490 1.00 78.38 163 THR A O 1
ATOM 1370 N N . ASP A 1 164 ? 15.262 -5.253 -25.680 1.00 70.50 164 ASP A N 1
ATOM 1371 C CA . ASP A 1 164 ? 14.677 -6.179 -24.736 1.00 70.50 164 ASP A CA 1
ATOM 1372 C C . ASP A 1 164 ? 13.159 -6.171 -24.892 1.00 70.50 164 ASP A C 1
ATOM 1374 O O . ASP A 1 164 ? 12.493 -5.133 -24.893 1.00 70.50 164 ASP A O 1
ATOM 1378 N N . GLY A 1 165 ? 12.611 -7.375 -25.007 1.00 65.00 165 GLY A N 1
ATOM 1379 C CA . GLY A 1 165 ? 11.186 -7.630 -25.064 1.00 65.00 165 GLY A CA 1
ATOM 1380 C C . GLY A 1 165 ? 10.796 -8.780 -24.141 1.00 65.00 165 GLY A C 1
ATOM 1381 O O . GLY A 1 165 ? 11.593 -9.677 -23.864 1.00 65.00 165 GLY A O 1
ATOM 1382 N N . PHE A 1 166 ? 9.558 -8.762 -23.654 1.00 63.34 166 PHE A N 1
ATOM 1383 C CA . PHE A 1 166 ? 8.978 -9.818 -22.834 1.00 63.34 166 PHE A CA 1
ATOM 1384 C C . PHE A 1 166 ? 7.691 -10.351 -23.468 1.00 63.34 166 PHE A C 1
ATOM 1386 O O . PHE A 1 166 ? 6.700 -9.627 -23.572 1.00 63.34 166 PHE A O 1
ATOM 1393 N N . LEU A 1 167 ? 7.692 -11.635 -23.845 1.00 69.25 167 LEU A N 1
ATOM 1394 C CA . LEU A 1 167 ? 6.572 -12.336 -24.490 1.00 69.25 167 LEU A CA 1
ATOM 1395 C C . LEU A 1 167 ? 6.037 -11.595 -25.732 1.00 69.25 167 LEU A C 1
ATOM 1397 O O . LEU A 1 167 ? 6.581 -11.753 -26.819 1.00 69.25 167 LEU A O 1
ATOM 1401 N N . TRP A 1 168 ? 4.970 -10.807 -25.571 1.00 70.56 168 TRP A N 1
ATOM 1402 C CA . TRP A 1 168 ? 4.310 -10.027 -26.627 1.00 70.56 168 TRP A CA 1
ATOM 1403 C C . TRP A 1 168 ? 4.758 -8.558 -26.670 1.00 70.56 168 TRP A C 1
ATOM 1405 O O . TRP A 1 168 ? 4.411 -7.835 -27.602 1.00 70.56 168 TRP A O 1
ATOM 1415 N N . VAL A 1 169 ? 5.507 -8.099 -25.665 1.00 65.31 169 VAL A N 1
ATOM 1416 C CA . VAL A 1 169 ? 6.059 -6.745 -25.588 1.00 65.31 169 VAL A CA 1
ATOM 1417 C C . VAL A 1 169 ? 7.434 -6.772 -26.232 1.00 65.31 169 VAL A C 1
ATOM 1419 O O . VAL A 1 169 ? 8.377 -7.260 -25.630 1.00 65.31 169 VAL A O 1
ATOM 1422 N N . THR A 1 170 ? 7.568 -6.263 -27.450 1.00 67.31 170 THR A N 1
ATOM 1423 C CA . THR A 1 170 ? 8.854 -6.239 -28.173 1.00 67.31 170 THR A CA 1
ATOM 1424 C C . THR A 1 170 ? 9.711 -5.020 -27.843 1.00 67.31 170 THR A C 1
ATOM 1426 O O . THR A 1 170 ? 10.851 -4.962 -28.272 1.00 67.31 170 THR A O 1
ATOM 1429 N N . ASN A 1 171 ? 9.154 -4.031 -27.141 1.00 65.81 171 ASN A N 1
ATOM 1430 C CA . ASN A 1 171 ? 9.849 -2.815 -26.733 1.00 65.81 171 ASN A CA 1
ATOM 1431 C C . ASN A 1 171 ? 9.313 -2.371 -25.365 1.00 65.81 171 ASN A C 1
ATOM 1433 O O . ASN A 1 171 ? 8.142 -2.000 -25.255 1.00 65.81 171 ASN A O 1
ATOM 1437 N N . LEU A 1 172 ? 10.161 -2.390 -24.333 1.00 64.38 172 LEU A N 1
ATOM 1438 C CA . LEU A 1 172 ? 9.771 -2.020 -22.966 1.00 64.38 172 LEU A CA 1
ATOM 1439 C C . LEU A 1 172 ? 9.484 -0.520 -22.788 1.00 64.38 172 LEU A C 1
ATOM 1441 O O . LEU A 1 172 ? 8.847 -0.130 -21.810 1.00 64.38 172 LEU A O 1
ATOM 1445 N N . THR A 1 173 ? 9.950 0.334 -23.701 1.00 63.34 173 THR A N 1
ATOM 1446 C CA . THR A 1 173 ? 9.740 1.792 -23.622 1.00 63.34 173 THR A CA 1
ATOM 1447 C C . THR A 1 173 ? 8.338 2.216 -24.064 1.00 63.34 173 THR A C 1
ATOM 1449 O O . THR A 1 173 ? 7.898 3.327 -23.754 1.00 63.34 173 THR A O 1
ATOM 1452 N N . VAL A 1 174 ? 7.609 1.332 -24.755 1.00 64.94 174 VAL A N 1
ATOM 1453 C CA . VAL A 1 174 ? 6.256 1.584 -25.258 1.00 64.94 174 VAL A CA 1
ATOM 1454 C C . VAL A 1 174 ? 5.231 0.925 -24.338 1.00 64.94 174 VAL A C 1
ATOM 1456 O O . VAL A 1 174 ? 5.352 -0.237 -23.964 1.00 64.94 174 VAL A O 1
ATOM 1459 N N . ALA A 1 175 ? 4.190 1.675 -23.974 1.00 61.22 175 ALA A N 1
ATOM 1460 C CA . ALA A 1 175 ? 3.098 1.145 -23.166 1.00 61.22 175 ALA A CA 1
ATOM 1461 C C . ALA A 1 175 ? 2.200 0.202 -23.988 1.00 61.22 175 ALA A C 1
ATOM 1463 O O . ALA A 1 175 ? 1.751 0.575 -25.073 1.00 61.22 175 ALA A O 1
ATOM 1464 N N . ASP A 1 176 ? 1.892 -0.978 -23.440 1.00 62.06 176 ASP A N 1
ATOM 1465 C CA . ASP A 1 176 ? 0.921 -1.920 -24.013 1.00 62.06 176 ASP A CA 1
ATOM 1466 C C . ASP A 1 176 ? -0.522 -1.443 -23.742 1.00 62.06 176 ASP A C 1
ATOM 1468 O O . ASP A 1 176 ? -0.908 -1.300 -22.575 1.00 62.06 176 ASP A O 1
ATOM 1472 N N . PRO A 1 177 ? -1.331 -1.198 -24.787 1.00 65.06 177 PRO A N 1
ATOM 1473 C CA . PRO A 1 177 ? -2.701 -0.726 -24.632 1.00 65.06 177 PRO A CA 1
ATOM 1474 C C . PRO A 1 177 ? -3.702 -1.804 -24.191 1.00 65.06 177 PRO A C 1
ATOM 1476 O O . PRO A 1 177 ? -4.772 -1.435 -23.707 1.00 65.06 177 PRO A O 1
ATOM 1479 N N . PHE A 1 178 ? -3.410 -3.105 -24.336 1.00 69.12 178 PHE A N 1
ATOM 1480 C CA . PHE A 1 178 ? -4.431 -4.152 -24.168 1.00 69.12 178 PHE A CA 1
ATOM 1481 C C . PHE A 1 178 ? -4.090 -5.204 -23.110 1.00 69.12 178 PHE A C 1
ATOM 1483 O O . PHE A 1 178 ? -4.848 -5.357 -22.152 1.00 69.12 178 PHE A O 1
ATOM 1490 N N . VAL A 1 179 ? -2.987 -5.944 -23.235 1.00 74.38 179 VAL A N 1
ATOM 1491 C CA . VAL A 1 179 ? -2.807 -7.170 -22.432 1.00 74.38 179 VAL A CA 1
ATOM 1492 C C . VAL A 1 179 ? -2.398 -6.844 -20.996 1.00 74.38 179 VAL A C 1
ATOM 1494 O O . VAL A 1 179 ? -3.013 -7.345 -20.051 1.00 74.38 179 VAL A O 1
ATOM 1497 N N . LEU A 1 180 ? -1.411 -5.963 -20.806 1.00 66.38 180 LEU A N 1
ATOM 1498 C CA . LEU A 1 180 ? -0.925 -5.584 -19.472 1.00 66.38 180 LEU A CA 1
ATOM 1499 C C . LEU A 1 180 ? -1.987 -4.892 -18.590 1.00 66.38 180 LEU A C 1
ATOM 1501 O O . LEU A 1 180 ? -2.136 -5.304 -17.435 1.00 66.38 180 LEU A O 1
ATOM 1505 N N . PRO A 1 181 ? -2.760 -3.893 -19.068 1.00 67.06 181 PRO A N 1
ATOM 1506 C CA . PRO A 1 181 ? -3.792 -3.250 -18.250 1.00 67.06 181 PRO A CA 1
ATOM 1507 C C . PRO A 1 181 ? -4.907 -4.212 -17.823 1.00 67.06 181 PRO A C 1
ATOM 1509 O O . PRO A 1 181 ? -5.358 -4.163 -16.676 1.00 67.06 181 PRO A O 1
ATOM 1512 N N . ILE A 1 182 ? -5.324 -5.115 -18.718 1.00 70.94 182 ILE A N 1
ATOM 1513 C CA . ILE A 1 182 ? -6.360 -6.116 -18.432 1.00 70.94 182 ILE A CA 1
ATOM 1514 C C . ILE A 1 182 ? -5.843 -7.139 -17.419 1.00 70.94 182 ILE A C 1
ATOM 1516 O O . ILE A 1 182 ? -6.506 -7.384 -16.410 1.00 70.94 182 ILE A O 1
ATOM 1520 N N . ALA A 1 183 ? -4.647 -7.693 -17.636 1.00 69.06 183 ALA A N 1
ATOM 1521 C CA . ALA A 1 183 ? -4.037 -8.643 -16.710 1.00 69.06 183 ALA A CA 1
ATOM 1522 C C . ALA A 1 183 ? -3.856 -8.025 -15.316 1.00 69.06 183 ALA A C 1
ATOM 1524 O O . ALA A 1 183 ? -4.246 -8.627 -14.317 1.00 69.06 183 ALA A O 1
ATOM 1525 N N . MET A 1 184 ? -3.351 -6.790 -15.237 1.00 65.56 184 MET A N 1
ATOM 1526 C CA . MET A 1 184 ? -3.187 -6.077 -13.968 1.00 65.56 184 MET A CA 1
ATOM 1527 C C . MET A 1 184 ? -4.530 -5.821 -13.272 1.00 65.56 184 MET A C 1
ATOM 1529 O O . MET A 1 184 ? -4.643 -5.971 -12.054 1.00 65.56 184 MET A O 1
ATOM 1533 N N . GLY A 1 185 ? -5.569 -5.471 -14.033 1.00 66.81 185 GLY A N 1
ATOM 1534 C CA . GLY A 1 185 ? -6.934 -5.343 -13.527 1.00 66.81 185 GLY A CA 1
ATOM 1535 C C . GLY A 1 185 ? -7.466 -6.647 -12.929 1.00 66.81 185 GLY A C 1
ATOM 1536 O O . GLY A 1 185 ? -7.980 -6.641 -11.808 1.00 66.81 185 GLY A O 1
ATOM 1537 N N . LEU A 1 186 ? -7.281 -7.767 -13.633 1.00 75.94 186 LEU A N 1
ATOM 1538 C CA . LEU A 1 186 ? -7.686 -9.100 -13.175 1.00 75.94 186 LEU A CA 1
ATOM 1539 C C . LEU A 1 186 ? -6.920 -9.541 -11.925 1.00 75.94 186 LEU A C 1
ATOM 1541 O O . LEU A 1 186 ? -7.543 -10.010 -10.975 1.00 75.94 186 LEU A O 1
ATOM 1545 N N . PHE A 1 187 ? -5.599 -9.342 -11.875 1.00 67.81 187 PHE A N 1
ATOM 1546 C CA . PHE A 1 187 ? -4.802 -9.646 -10.683 1.00 67.81 187 PHE A CA 1
ATOM 1547 C C . PHE A 1 187 ? -5.246 -8.813 -9.481 1.00 67.81 187 PHE A C 1
ATOM 1549 O O . PHE A 1 187 ? -5.430 -9.358 -8.394 1.00 67.81 187 PHE A O 1
ATOM 1556 N N . ASN A 1 188 ? -5.486 -7.513 -9.663 1.00 69.44 188 ASN A N 1
ATOM 1557 C CA . ASN A 1 188 ? -5.989 -6.660 -8.587 1.00 69.44 188 ASN A CA 1
ATOM 1558 C C . ASN A 1 188 ? -7.368 -7.116 -8.092 1.00 69.44 188 ASN A C 1
ATOM 1560 O O . ASN A 1 188 ? -7.602 -7.149 -6.884 1.00 69.44 188 ASN A O 1
ATOM 1564 N N . LEU A 1 189 ? -8.265 -7.508 -9.001 1.00 76.69 189 LEU A N 1
ATOM 1565 C CA . LEU A 1 189 ? -9.579 -8.040 -8.643 1.00 76.69 189 LEU A CA 1
ATOM 1566 C C . LEU A 1 189 ? -9.462 -9.366 -7.878 1.00 76.69 189 LEU A C 1
ATOM 1568 O O . LEU A 1 189 ? -10.104 -9.529 -6.842 1.00 76.69 189 LEU A O 1
ATOM 1572 N N . ALA A 1 190 ? -8.600 -10.274 -8.338 1.00 75.88 190 ALA A N 1
ATOM 1573 C CA . ALA A 1 190 ? -8.322 -11.536 -7.660 1.00 75.88 190 ALA A CA 1
ATOM 1574 C C . ALA A 1 190 ? -7.772 -11.303 -6.246 1.00 75.88 190 ALA A C 1
ATOM 1576 O O . ALA A 1 190 ? -8.222 -11.943 -5.300 1.00 75.88 190 ALA A O 1
ATOM 1577 N N . ILE A 1 191 ? -6.861 -10.340 -6.069 1.00 70.38 191 ILE A N 1
ATOM 1578 C CA . ILE A 1 191 ? -6.339 -9.981 -4.745 1.00 70.38 191 ILE A CA 1
ATOM 1579 C C . ILE A 1 191 ? -7.465 -9.459 -3.847 1.00 70.38 191 ILE A C 1
ATOM 1581 O O . ILE A 1 191 ? -7.543 -9.868 -2.689 1.00 70.38 191 ILE A O 1
ATOM 1585 N N . ILE A 1 192 ? -8.349 -8.589 -4.348 1.00 72.81 192 ILE A N 1
ATOM 1586 C CA . ILE A 1 192 ? -9.506 -8.105 -3.577 1.00 72.81 192 ILE A CA 1
ATOM 1587 C C . ILE A 1 192 ? -10.396 -9.278 -3.148 1.00 72.81 192 ILE A C 1
ATOM 1589 O O . ILE A 1 192 ? -10.815 -9.318 -1.992 1.00 72.81 192 ILE A O 1
ATOM 1593 N N . GLU A 1 193 ? -10.650 -10.240 -4.037 1.00 79.38 193 GLU A N 1
ATOM 1594 C CA . GLU A 1 193 ? -11.510 -11.389 -3.743 1.00 79.38 193 GLU A CA 1
ATOM 1595 C C . GLU A 1 193 ? -10.880 -12.351 -2.738 1.00 79.38 193 GLU A C 1
ATOM 1597 O O . GLU A 1 193 ? -11.519 -12.720 -1.757 1.00 79.38 193 GLU A O 1
ATOM 1602 N N . ILE A 1 194 ? -9.598 -12.680 -2.904 1.00 76.31 194 ILE A N 1
ATOM 1603 C CA . ILE A 1 194 ? -8.846 -13.497 -1.943 1.00 76.31 194 ILE A CA 1
ATOM 1604 C C . ILE A 1 194 ? -8.859 -12.826 -0.564 1.00 76.31 194 ILE A C 1
ATOM 1606 O O . ILE A 1 194 ? -9.112 -13.478 0.443 1.00 76.31 194 ILE A O 1
ATOM 1610 N N . ASN A 1 195 ? -8.651 -11.509 -0.499 1.00 71.81 195 ASN A N 1
ATOM 1611 C CA . ASN A 1 195 ? -8.697 -10.765 0.762 1.00 71.81 195 ASN A CA 1
ATOM 1612 C C . ASN A 1 195 ? -10.100 -10.639 1.350 1.00 71.81 195 ASN A C 1
ATOM 1614 O O . ASN A 1 195 ? -10.228 -10.396 2.548 1.00 71.81 195 ASN A O 1
ATOM 1618 N N . TYR A 1 196 ? -11.142 -10.721 0.530 1.00 75.69 196 TYR A N 1
ATOM 1619 C CA . TYR A 1 196 ? -12.523 -10.759 0.988 1.00 75.69 196 TYR A CA 1
ATOM 1620 C C . TYR A 1 196 ? -12.861 -12.139 1.570 1.00 75.69 196 TYR A C 1
ATOM 1622 O O . TYR A 1 196 ? -13.428 -12.205 2.657 1.00 75.69 196 TYR A O 1
ATOM 1630 N N . MET A 1 197 ? -12.442 -13.219 0.901 1.00 74.81 197 MET A N 1
ATOM 1631 C CA . MET A 1 197 ? -12.684 -14.607 1.315 1.00 74.81 197 MET A CA 1
ATOM 1632 C C . MET A 1 197 ? -11.859 -15.040 2.529 1.00 74.81 197 MET A C 1
ATOM 1634 O O . MET A 1 197 ? -12.369 -15.756 3.382 1.00 74.81 197 MET A O 1
ATOM 1638 N N . SER A 1 198 ? -10.613 -14.580 2.661 1.00 69.19 198 SER A N 1
ATOM 1639 C CA . SER A 1 198 ? -9.735 -14.909 3.798 1.00 69.19 198 SER A CA 1
ATOM 1640 C C . SER A 1 198 ? -10.164 -14.263 5.129 1.00 69.19 198 SER A C 1
ATOM 1642 O O . SER A 1 198 ? -9.384 -14.220 6.080 1.00 69.19 198 SER A O 1
ATOM 1644 N N . ARG A 1 199 ? -11.383 -13.716 5.219 1.00 68.25 199 ARG A N 1
ATOM 1645 C CA . ARG A 1 199 ? -11.892 -13.014 6.404 1.00 68.25 199 ARG A CA 1
ATOM 1646 C C . ARG A 1 199 ? -12.720 -13.939 7.277 1.00 68.25 199 ARG A C 1
ATOM 1648 O O . ARG A 1 199 ? -13.634 -14.603 6.811 1.00 68.25 199 ARG A O 1
ATOM 1655 N N . ILE A 1 200 ? -12.425 -13.895 8.574 1.00 62.72 200 ILE A N 1
ATOM 1656 C CA . ILE A 1 200 ? -13.055 -14.743 9.595 1.00 62.72 200 ILE A CA 1
ATOM 1657 C C . ILE A 1 200 ? -14.267 -14.043 10.248 1.00 62.72 200 ILE A C 1
ATOM 1659 O O . ILE A 1 200 ? -15.135 -14.706 10.807 1.00 62.72 200 ILE A O 1
ATOM 1663 N N . LYS A 1 201 ? -14.369 -12.707 10.165 1.00 66.06 201 LYS A N 1
ATOM 1664 C CA . LYS A 1 201 ? -15.455 -11.919 10.780 1.00 66.06 201 LYS A CA 1
ATOM 1665 C C . LYS A 1 201 ? -16.347 -11.216 9.765 1.00 66.06 201 LYS A C 1
ATOM 1667 O O . LYS A 1 201 ? -15.881 -10.733 8.732 1.00 66.06 201 LYS A O 1
ATOM 1672 N N . GLU A 1 202 ? -17.620 -11.073 10.134 1.00 62.19 202 GLU A N 1
ATOM 1673 C CA . GLU A 1 202 ? -18.606 -10.324 9.359 1.00 62.19 202 GLU A CA 1
ATOM 1674 C C . GLU A 1 202 ? -18.244 -8.835 9.243 1.00 62.19 202 GLU A C 1
ATOM 1676 O O . GLU A 1 202 ? -17.821 -8.172 10.200 1.00 62.19 202 GLU A O 1
ATOM 1681 N N . LEU A 1 203 ? -18.412 -8.290 8.038 1.00 64.44 203 LEU A N 1
ATOM 1682 C CA . LEU A 1 203 ? -18.125 -6.891 7.753 1.00 64.44 203 LEU A CA 1
ATOM 1683 C C . LEU A 1 203 ? -19.217 -5.986 8.323 1.00 64.44 203 LEU A C 1
ATOM 1685 O O . LEU A 1 203 ? -20.414 -6.230 8.203 1.00 64.44 203 LEU A O 1
ATOM 1689 N N . THR A 1 204 ? -18.798 -4.841 8.856 1.00 70.50 204 THR A N 1
ATOM 1690 C CA . THR A 1 204 ? -19.717 -3.722 9.065 1.00 70.50 204 THR A CA 1
ATOM 1691 C C . THR A 1 204 ? -20.263 -3.283 7.703 1.00 70.50 204 THR A C 1
ATOM 1693 O O . THR A 1 204 ? -19.485 -3.200 6.752 1.00 70.50 204 THR A O 1
ATOM 1696 N N . LYS A 1 205 ? -21.553 -2.926 7.604 1.00 76.12 205 LYS A N 1
ATOM 1697 C CA . LYS A 1 205 ? -22.185 -2.485 6.338 1.00 76.12 205 LYS A CA 1
ATOM 1698 C C . LYS A 1 205 ? -21.338 -1.454 5.576 1.00 76.12 205 LYS A C 1
ATOM 1700 O O . LYS A 1 205 ? -21.167 -1.564 4.371 1.00 76.12 205 LYS A O 1
ATOM 1705 N N . TRP A 1 206 ? -20.723 -0.511 6.295 1.00 72.00 206 TRP A N 1
ATOM 1706 C CA . TRP A 1 206 ? -19.778 0.463 5.734 1.00 72.00 206 TRP A CA 1
ATOM 1707 C C . TRP A 1 206 ? -18.575 -0.163 5.025 1.00 72.00 206 TRP A C 1
ATOM 1709 O O . TRP A 1 206 ? -18.247 0.245 3.916 1.00 72.00 206 TRP A O 1
ATOM 1719 N N . LYS A 1 207 ? -17.929 -1.159 5.641 1.00 72.12 207 LYS A N 1
ATOM 1720 C CA . LYS A 1 207 ? -16.780 -1.853 5.049 1.00 72.12 207 LYS A CA 1
ATOM 1721 C C . LYS A 1 207 ? -17.196 -2.623 3.799 1.00 72.12 207 LYS A C 1
ATOM 1723 O O . LYS A 1 207 ? -16.457 -2.618 2.828 1.00 72.12 207 LYS A O 1
ATOM 1728 N N . GLN A 1 208 ? -18.384 -3.221 3.809 1.00 77.44 208 GLN A N 1
ATOM 1729 C CA . GLN A 1 208 ? -18.928 -3.938 2.659 1.00 77.44 208 GLN A CA 1
ATOM 1730 C C . GLN A 1 208 ? -19.243 -2.995 1.484 1.00 77.44 208 GLN A C 1
ATOM 1732 O O . GLN A 1 208 ? -18.841 -3.271 0.355 1.00 77.44 208 GLN A O 1
ATOM 1737 N N . TYR A 1 209 ? -19.882 -1.846 1.744 1.00 81.19 209 TYR A N 1
ATOM 1738 C CA . TYR A 1 209 ? -20.082 -0.803 0.728 1.00 81.19 209 TYR A CA 1
ATOM 1739 C C . TYR A 1 209 ? -18.759 -0.303 0.152 1.00 81.19 209 TYR A C 1
ATOM 1741 O O . TYR A 1 209 ? -18.636 -0.158 -1.063 1.00 81.19 209 TYR A O 1
ATOM 1749 N N . LEU A 1 210 ? -17.760 -0.095 1.015 1.00 75.12 210 LEU A N 1
ATOM 1750 C CA . LEU A 1 210 ? -16.408 0.258 0.603 1.00 75.12 210 LEU A CA 1
ATOM 1751 C C . LEU A 1 210 ? -15.859 -0.808 -0.362 1.00 75.12 210 LEU A C 1
ATOM 1753 O O . LEU A 1 210 ? -15.479 -0.480 -1.478 1.00 75.12 210 LEU A O 1
ATOM 1757 N N . THR A 1 211 ? -15.900 -2.099 -0.015 1.00 73.56 211 THR A N 1
ATOM 1758 C CA . THR A 1 211 ? -15.422 -3.181 -0.900 1.00 73.56 211 THR A CA 1
ATOM 1759 C C . THR A 1 211 ? -16.083 -3.157 -2.273 1.00 73.56 211 THR A C 1
ATOM 1761 O O . THR A 1 211 ? -15.378 -3.237 -3.278 1.00 73.56 211 THR A O 1
ATOM 1764 N N . TYR A 1 212 ? -17.408 -3.010 -2.338 1.00 82.44 212 TYR A N 1
ATOM 1765 C CA . TYR A 1 212 ? -18.118 -2.938 -3.616 1.00 82.44 212 TYR A CA 1
ATOM 1766 C C . TYR A 1 212 ? -17.730 -1.707 -4.432 1.00 82.44 212 TYR A C 1
ATOM 1768 O O . TYR A 1 212 ? -17.487 -1.833 -5.632 1.00 82.44 212 TYR A O 1
ATOM 1776 N N . PHE A 1 213 ? -17.604 -0.544 -3.790 1.00 80.88 213 PHE A N 1
ATOM 1777 C CA . PHE A 1 213 ? -17.125 0.668 -4.449 1.00 80.88 213 PHE A CA 1
ATOM 1778 C C . PHE A 1 213 ? -15.749 0.447 -5.083 1.00 80.88 213 PHE A C 1
ATOM 1780 O O . PHE A 1 213 ? -15.552 0.769 -6.251 1.00 80.88 213 PHE A O 1
ATOM 1787 N N . PHE A 1 214 ? -14.815 -0.166 -4.353 1.00 71.12 214 PHE A N 1
ATOM 1788 C CA . PHE A 1 214 ? -13.475 -0.416 -4.875 1.00 71.12 214 PHE A CA 1
ATOM 1789 C C . PHE A 1 214 ? -13.440 -1.479 -5.974 1.00 71.12 214 PHE A C 1
ATOM 1791 O O . PHE A 1 214 ? -12.672 -1.317 -6.912 1.00 71.12 214 PHE A O 1
ATOM 1798 N N . ARG A 1 215 ? -14.300 -2.506 -5.935 1.00 78.31 215 ARG A N 1
ATOM 1799 C CA . ARG A 1 215 ? -14.451 -3.452 -7.059 1.00 78.31 215 ARG A CA 1
ATOM 1800 C C . ARG A 1 215 ? -14.873 -2.728 -8.336 1.00 78.31 215 ARG A C 1
ATOM 1802 O O . ARG A 1 215 ? -14.245 -2.900 -9.378 1.00 78.31 215 ARG A O 1
ATOM 1809 N N . ILE A 1 216 ? -15.902 -1.886 -8.238 1.00 82.38 216 ILE A N 1
ATOM 1810 C CA . ILE A 1 216 ? -16.391 -1.080 -9.365 1.00 82.38 216 ILE A CA 1
ATOM 1811 C C . ILE A 1 216 ? -15.299 -0.113 -9.832 1.00 82.38 216 ILE A C 1
ATOM 1813 O O . ILE A 1 216 ? -15.075 0.021 -11.031 1.00 82.38 216 ILE A O 1
ATOM 1817 N N . PHE A 1 217 ? -14.579 0.509 -8.898 1.00 77.88 217 PHE A N 1
ATOM 1818 C CA . PHE A 1 217 ? -13.465 1.398 -9.203 1.00 77.88 217 PHE A CA 1
ATOM 1819 C C . PHE A 1 217 ? -12.351 0.672 -9.965 1.00 77.88 217 PHE A C 1
ATOM 1821 O O . PHE A 1 217 ? -11.957 1.140 -11.026 1.00 77.88 217 PHE A O 1
ATOM 1828 N N . THR A 1 218 ? -11.880 -0.489 -9.496 1.00 69.00 218 THR A N 1
ATOM 1829 C CA . THR A 1 218 ? -10.845 -1.276 -10.189 1.00 69.00 218 THR A CA 1
ATOM 1830 C C . THR A 1 218 ? -11.269 -1.624 -11.610 1.00 69.00 218 THR A C 1
ATOM 1832 O O . THR A 1 218 ? -10.482 -1.433 -12.531 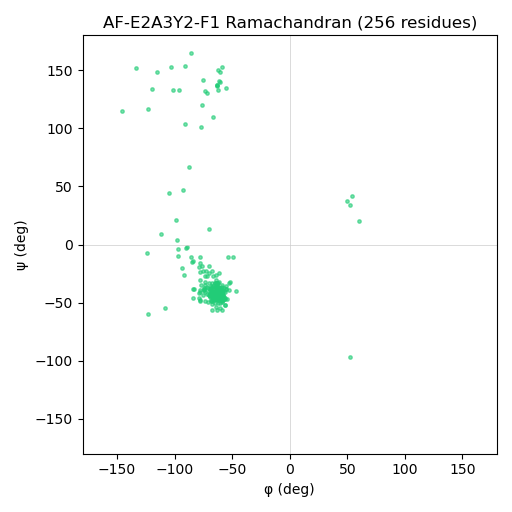1.00 69.00 218 THR A O 1
ATOM 1835 N N . ILE A 1 219 ? -12.514 -2.071 -11.803 1.00 79.62 219 ILE A N 1
ATOM 1836 C CA . ILE A 1 219 ? -13.055 -2.403 -13.128 1.00 79.62 219 ILE A CA 1
ATOM 1837 C C . ILE A 1 219 ? -13.140 -1.151 -14.010 1.00 79.62 219 ILE A C 1
ATOM 1839 O O . ILE A 1 219 ? -12.737 -1.195 -15.168 1.00 79.62 219 ILE A O 1
ATOM 1843 N N . GLY A 1 220 ? -13.600 -0.023 -13.464 1.00 75.56 220 GLY A N 1
ATOM 1844 C CA . GLY A 1 220 ? -13.691 1.253 -14.178 1.00 75.56 220 GLY A CA 1
ATOM 1845 C C . GLY A 1 220 ? -12.333 1.856 -14.549 1.00 75.56 220 GLY A C 1
ATOM 1846 O O . GLY A 1 220 ? -12.230 2.558 -15.553 1.00 75.56 220 GLY A O 1
ATOM 1847 N N . MET A 1 221 ? -11.272 1.552 -13.796 1.00 68.69 221 MET A N 1
ATOM 1848 C CA . MET A 1 221 ? -9.920 2.020 -14.108 1.00 68.69 221 MET A CA 1
ATOM 1849 C C . MET A 1 221 ? -9.265 1.266 -15.272 1.00 68.69 221 MET A C 1
ATOM 1851 O O . MET A 1 221 ? -8.385 1.836 -15.910 1.00 68.69 221 MET A O 1
ATOM 1855 N N . ILE A 1 222 ? -9.689 0.037 -15.589 1.00 70.12 222 ILE A N 1
ATOM 1856 C CA . ILE A 1 222 ? -9.150 -0.744 -16.719 1.00 70.12 222 ILE A CA 1
ATOM 1857 C C . ILE A 1 222 ? -9.339 -0.007 -18.058 1.00 70.12 222 ILE A C 1
ATOM 1859 O O . ILE A 1 222 ? -8.335 0.272 -18.709 1.00 70.12 222 ILE A O 1
ATOM 1863 N N . PRO A 1 223 ? -10.559 0.395 -18.474 1.00 71.75 223 PRO A N 1
ATOM 1864 C CA . PRO A 1 223 ? -10.736 1.120 -19.729 1.00 71.75 223 PRO A CA 1
ATOM 1865 C C . PRO A 1 223 ? -10.050 2.487 -19.692 1.00 71.75 223 PRO A C 1
ATOM 1867 O O . PRO A 1 223 ? -9.506 2.911 -20.700 1.00 71.75 223 PRO A O 1
ATOM 1870 N N . ILE A 1 224 ? -9.986 3.163 -18.540 1.00 67.25 224 ILE A N 1
ATOM 1871 C CA . ILE A 1 224 ? -9.225 4.417 -18.420 1.00 67.25 224 ILE A CA 1
ATOM 1872 C C . ILE A 1 2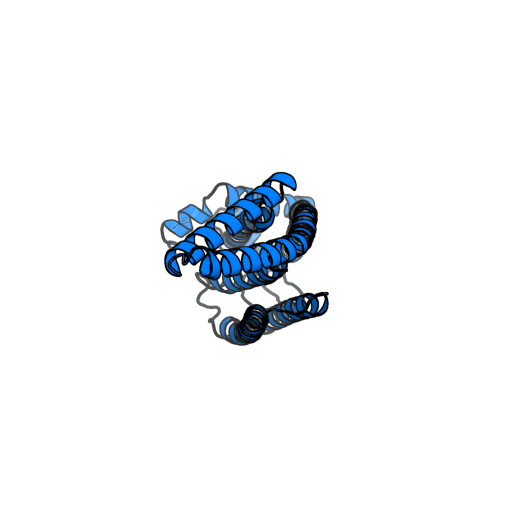24 ? -7.737 4.172 -18.705 1.00 67.25 224 ILE A C 1
ATOM 1874 O O . ILE A 1 224 ? -7.127 4.951 -19.430 1.00 67.25 224 ILE A O 1
ATOM 1878 N N . ALA A 1 225 ? -7.157 3.089 -18.187 1.00 61.69 225 ALA A N 1
ATOM 1879 C CA . ALA A 1 225 ? -5.773 2.715 -18.467 1.00 61.69 225 ALA A CA 1
ATOM 1880 C C . ALA A 1 225 ? -5.540 2.373 -19.951 1.00 61.69 225 ALA A C 1
ATOM 1882 O O . ALA A 1 225 ? -4.454 2.643 -20.455 1.00 61.69 225 ALA A O 1
ATOM 1883 N N . MET A 1 226 ? -6.555 1.843 -20.644 1.00 62.62 226 MET A N 1
ATOM 1884 C CA . MET A 1 226 ? -6.518 1.542 -22.083 1.00 62.62 226 MET A CA 1
ATOM 1885 C C . MET A 1 226 ? -6.702 2.791 -22.967 1.00 62.62 226 MET A C 1
ATOM 1887 O O . MET A 1 226 ? -6.052 2.920 -24.000 1.00 62.62 226 MET A O 1
ATOM 1891 N N . TYR A 1 227 ? -7.589 3.715 -22.578 1.00 58.19 227 TYR A N 1
ATOM 1892 C CA . TYR A 1 227 ? -7.948 4.908 -23.359 1.00 58.19 227 TYR A CA 1
ATOM 1893 C C . TYR A 1 227 ? -6.995 6.089 -23.166 1.00 58.19 227 TYR A C 1
ATOM 1895 O O . TYR A 1 227 ? -7.057 7.033 -23.953 1.00 58.19 227 TYR A O 1
ATOM 1903 N N . VAL A 1 228 ? -6.128 6.083 -22.146 1.00 52.81 228 VAL A N 1
ATOM 1904 C CA . VAL A 1 228 ? -5.066 7.093 -22.035 1.00 52.81 228 VAL A CA 1
ATOM 1905 C C . VAL A 1 228 ? -4.091 6.866 -23.199 1.00 52.81 228 VAL A C 1
ATOM 1907 O O . VAL A 1 228 ? -3.371 5.869 -23.191 1.00 52.81 228 VAL A O 1
ATOM 1910 N N . PRO A 1 229 ? -4.039 7.765 -24.202 1.00 38.59 229 PRO A N 1
ATOM 1911 C CA . PRO A 1 229 ? -3.229 7.549 -25.390 1.00 38.59 229 PRO A CA 1
ATOM 1912 C C . PRO A 1 229 ? -1.757 7.452 -24.998 1.00 38.59 229 PRO A C 1
ATOM 1914 O O . PRO A 1 229 ? -1.247 8.323 -24.285 1.00 38.59 229 PRO A O 1
ATOM 1917 N N . SER A 1 230 ? -1.072 6.444 -25.535 1.00 42.44 230 SER A N 1
ATOM 1918 C CA . SER A 1 230 ? 0.375 6.180 -25.453 1.00 42.44 230 SER A CA 1
ATOM 1919 C C . SER A 1 230 ? 1.274 7.387 -25.786 1.00 42.44 230 SER A C 1
ATOM 1921 O O . SER A 1 230 ? 2.462 7.378 -25.492 1.00 42.44 230 SER A O 1
ATOM 1923 N N . VAL A 1 231 ? 0.705 8.467 -26.328 1.00 35.28 231 VAL A N 1
ATOM 1924 C CA . VAL A 1 231 ? 1.370 9.739 -26.657 1.00 35.28 231 VAL A CA 1
ATOM 1925 C C . VAL A 1 231 ? 1.592 10.639 -25.425 1.00 35.28 231 VAL A C 1
ATOM 1927 O O . VAL A 1 231 ? 2.462 11.506 -25.430 1.00 35.28 231 VAL A O 1
ATOM 1930 N N . SER A 1 232 ? 0.875 10.425 -24.315 1.00 32.84 232 SER A N 1
ATOM 1931 C CA . SER A 1 232 ? 1.019 11.225 -23.082 1.00 32.84 232 SER A CA 1
ATOM 1932 C C . SER A 1 232 ? 2.021 10.621 -22.091 1.00 32.84 232 SER A C 1
ATOM 1934 O O . SER A 1 232 ? 1.749 10.516 -20.892 1.00 32.84 232 SER A O 1
ATOM 1936 N N . CYS A 1 233 ? 3.194 10.231 -22.581 1.00 40.88 233 CYS A N 1
ATOM 1937 C CA . CYS A 1 233 ? 4.304 9.612 -21.843 1.00 40.88 233 CYS A CA 1
ATOM 1938 C C . CYS A 1 233 ? 4.799 10.397 -20.596 1.00 40.88 233 CYS A C 1
ATOM 1940 O O . CYS A 1 233 ? 5.502 9.872 -19.725 1.00 40.88 233 CYS A O 1
ATOM 1942 N N . GLU A 1 234 ? 4.354 11.644 -20.423 1.00 40.72 234 GLU A N 1
ATOM 1943 C CA . GLU A 1 234 ? 4.593 12.442 -19.217 1.00 40.72 234 GLU A CA 1
ATOM 1944 C C . GLU A 1 234 ? 3.692 12.095 -18.018 1.00 40.72 234 GLU A C 1
ATOM 1946 O O . GLU A 1 234 ? 4.083 12.323 -16.874 1.00 40.72 234 GLU A O 1
ATOM 1951 N N . LYS A 1 235 ? 2.504 11.513 -18.244 1.00 40.66 235 LYS A N 1
ATOM 1952 C CA . LYS A 1 235 ? 1.454 11.334 -17.213 1.00 40.66 235 LYS A CA 1
ATOM 1953 C C . LYS A 1 235 ? 0.991 9.882 -17.008 1.00 40.66 235 LYS A C 1
ATOM 1955 O O . LYS A 1 235 ? 0.234 9.620 -16.073 1.00 40.66 235 LYS A O 1
ATOM 1960 N N . ILE A 1 236 ? 1.447 8.952 -17.852 1.00 42.12 236 ILE A N 1
ATOM 1961 C CA . ILE A 1 236 ? 0.985 7.550 -17.909 1.00 42.12 236 ILE A CA 1
ATOM 1962 C C . ILE A 1 236 ? 1.454 6.724 -16.711 1.00 42.12 236 ILE A C 1
ATOM 1964 O O . ILE A 1 236 ? 0.646 6.010 -16.119 1.00 42.12 236 ILE A O 1
ATOM 1968 N N . PHE A 1 237 ? 2.717 6.871 -16.292 1.00 45.12 237 PHE A N 1
ATOM 1969 C CA . PHE A 1 237 ? 3.203 6.143 -15.121 1.00 45.12 237 PHE A CA 1
ATOM 1970 C C . PHE A 1 237 ? 2.500 6.674 -13.873 1.00 45.12 237 PHE A C 1
ATOM 1972 O O . PHE A 1 237 ? 1.742 5.950 -13.262 1.00 45.12 237 PHE A O 1
ATOM 1979 N N . TYR A 1 238 ? 2.565 7.973 -13.573 1.00 39.88 238 TYR A N 1
ATOM 1980 C CA . TYR A 1 238 ? 1.963 8.536 -12.358 1.00 39.88 238 TYR A CA 1
ATOM 1981 C C . TYR A 1 238 ? 0.485 8.190 -12.118 1.00 39.88 238 TYR A C 1
ATOM 1983 O O . TYR A 1 238 ? 0.135 8.046 -10.956 1.00 39.88 238 TYR A O 1
ATOM 1991 N N . LYS A 1 239 ? -0.365 8.010 -13.144 1.00 36.91 239 LYS A N 1
ATOM 1992 C CA . LYS A 1 239 ? -1.781 7.618 -12.971 1.00 36.91 239 LYS A CA 1
ATOM 1993 C C . LYS A 1 239 ? -2.003 6.107 -12.820 1.00 36.91 239 LYS A C 1
ATOM 1995 O O . LYS A 1 239 ? -2.695 5.729 -11.882 1.00 36.91 239 LYS A O 1
ATOM 2000 N N . ASN A 1 240 ? -1.395 5.252 -13.649 1.00 39.81 240 ASN A N 1
ATOM 2001 C CA . ASN A 1 240 ? -1.450 3.783 -13.470 1.00 39.81 240 ASN A CA 1
ATOM 2002 C C . ASN A 1 240 ? -0.778 3.347 -12.172 1.00 39.81 240 ASN A C 1
ATOM 2004 O O . ASN A 1 240 ? -1.256 2.489 -11.432 1.00 39.81 240 ASN A O 1
ATOM 2008 N N . SER A 1 241 ? 0.282 4.054 -11.842 1.00 40.62 241 SER A N 1
ATOM 2009 C CA . SER A 1 241 ? 1.062 3.876 -10.649 1.00 40.62 241 SER A CA 1
ATOM 2010 C C . SER A 1 241 ? 0.270 4.440 -9.430 1.00 40.62 241 SER A C 1
ATOM 2012 O O . SER A 1 241 ? 0.177 3.751 -8.417 1.00 40.62 241 SER A O 1
ATOM 2014 N N . LEU A 1 242 ? -0.452 5.578 -9.522 1.00 36.59 242 LEU A N 1
ATOM 2015 C CA . LEU A 1 242 ? -1.399 6.015 -8.466 1.00 36.59 242 LEU A CA 1
ATOM 2016 C C . LEU A 1 242 ? -2.549 5.027 -8.243 1.00 36.59 242 LEU A C 1
ATOM 2018 O O . LEU A 1 242 ? -3.042 4.932 -7.129 1.00 36.59 242 LEU A O 1
ATOM 2022 N N . ILE A 1 243 ? -3.013 4.336 -9.286 1.00 41.19 243 ILE A N 1
ATOM 2023 C CA . ILE A 1 243 ? -4.091 3.338 -9.208 1.00 41.19 243 ILE A CA 1
ATOM 2024 C C . ILE A 1 243 ? -3.600 2.102 -8.463 1.00 41.19 243 ILE A C 1
ATOM 2026 O O . ILE A 1 243 ? -4.288 1.626 -7.570 1.00 41.19 243 ILE A O 1
ATOM 2030 N N . ILE A 1 244 ? -2.383 1.640 -8.751 1.00 42.53 244 ILE A N 1
ATOM 2031 C CA . ILE A 1 244 ? -1.718 0.557 -8.015 1.00 42.53 244 ILE A CA 1
ATOM 2032 C C . ILE A 1 244 ? -1.398 0.991 -6.584 1.00 42.53 244 ILE A C 1
ATOM 2034 O O . ILE A 1 244 ? -1.528 0.195 -5.668 1.00 42.53 244 ILE A O 1
ATOM 2038 N N . VAL A 1 245 ? -1.046 2.255 -6.356 1.00 40.12 245 VAL A N 1
ATOM 2039 C CA . VAL A 1 245 ? -0.843 2.825 -5.019 1.00 40.12 245 VAL A CA 1
ATOM 2040 C C . VAL A 1 245 ? -2.158 2.929 -4.267 1.00 40.12 245 VAL A C 1
ATOM 2042 O O . VAL A 1 245 ? -2.222 2.434 -3.157 1.00 40.12 245 VAL A O 1
ATOM 2045 N N . CYS A 1 246 ? -3.229 3.454 -4.856 1.00 37.75 246 CYS A N 1
ATOM 2046 C CA . CYS A 1 246 ? -4.559 3.463 -4.254 1.00 37.75 246 CYS A CA 1
ATOM 2047 C C . CYS A 1 246 ? -5.070 2.045 -4.014 1.00 37.75 246 CYS A C 1
ATOM 2049 O O . CYS A 1 246 ? -5.680 1.825 -2.983 1.00 37.75 246 CYS A O 1
ATOM 2051 N N . LEU A 1 247 ? -4.798 1.078 -4.895 1.00 40.44 247 LEU A N 1
ATOM 2052 C CA . LEU A 1 247 ? -5.234 -0.313 -4.748 1.00 40.44 247 LEU A CA 1
ATOM 2053 C C . LEU A 1 247 ? -4.382 -1.095 -3.752 1.00 40.44 247 LEU A C 1
ATOM 2055 O O . LEU A 1 247 ? -4.949 -1.815 -2.947 1.00 40.44 247 LEU A O 1
ATOM 2059 N N . CYS A 1 248 ? -3.059 -0.933 -3.724 1.00 40.69 248 CYS A N 1
ATOM 2060 C CA . CYS A 1 248 ? -2.189 -1.532 -2.711 1.00 40.69 248 CYS A CA 1
ATOM 2061 C C . CYS A 1 248 ? -2.412 -0.879 -1.347 1.00 40.69 248 CYS A C 1
ATOM 2063 O O . CYS A 1 248 ? -2.562 -1.595 -0.367 1.00 40.69 248 CYS A O 1
ATOM 2065 N N . ILE A 1 249 ? -2.504 0.454 -1.275 1.00 40.81 249 ILE A N 1
ATOM 2066 C CA . ILE A 1 249 ? -2.928 1.174 -0.069 1.00 40.81 249 ILE A CA 1
ATOM 2067 C C . ILE A 1 249 ? -4.332 0.728 0.318 1.00 40.81 249 ILE A C 1
ATOM 2069 O O . ILE A 1 249 ? -4.565 0.563 1.498 1.00 40.81 249 ILE A O 1
ATOM 2073 N N . TYR A 1 250 ? -5.252 0.464 -0.611 1.00 43.50 250 TYR A N 1
ATOM 2074 C CA . TYR A 1 250 ? -6.601 0.007 -0.281 1.00 43.50 250 TYR A CA 1
ATOM 2075 C C . TYR A 1 250 ? -6.648 -1.441 0.197 1.00 43.50 250 TYR A C 1
ATOM 2077 O O . TYR A 1 250 ? -7.209 -1.689 1.249 1.00 43.50 250 TYR A O 1
ATOM 2085 N N . ILE A 1 251 ? -6.023 -2.389 -0.502 1.00 41.66 251 ILE A N 1
ATOM 2086 C CA . ILE A 1 251 ? -5.874 -3.789 -0.075 1.00 41.66 251 ILE A CA 1
ATOM 2087 C C . ILE A 1 251 ? -5.270 -3.828 1.329 1.00 41.66 251 ILE A C 1
ATOM 2089 O O . ILE A 1 251 ? -5.719 -4.590 2.179 1.00 41.66 251 ILE A O 1
ATOM 2093 N N . TYR A 1 252 ? -4.315 -2.940 1.595 1.00 46.22 252 TYR A N 1
ATOM 2094 C CA . TYR A 1 252 ? -3.604 -2.866 2.856 1.00 46.22 252 TYR A CA 1
ATOM 2095 C C . TYR A 1 252 ? -4.345 -2.077 3.947 1.00 46.22 252 TYR A C 1
ATOM 2097 O O . TYR A 1 252 ? -4.375 -2.529 5.081 1.00 46.22 252 TYR A O 1
ATOM 2105 N N . ILE A 1 253 ? -5.030 -0.972 3.630 1.00 38.66 253 ILE A N 1
ATOM 2106 C CA . ILE A 1 253 ? -5.963 -0.245 4.515 1.00 38.66 253 ILE A CA 1
ATOM 2107 C C . ILE A 1 253 ? -7.140 -1.158 4.872 1.00 38.66 253 ILE A C 1
ATOM 2109 O O . ILE A 1 253 ? -7.590 -1.191 6.009 1.00 38.66 253 ILE A O 1
ATOM 2113 N N . PHE A 1 254 ? -7.622 -1.953 3.926 1.00 38.31 254 PHE A N 1
ATOM 2114 C CA . PHE A 1 254 ? -8.686 -2.926 4.126 1.00 38.31 254 PHE A CA 1
ATOM 2115 C C . PHE A 1 254 ? -8.199 -4.131 4.952 1.00 38.31 254 PHE A C 1
ATOM 2117 O O . PHE A 1 254 ? -9.005 -4.723 5.672 1.00 38.31 254 PHE A O 1
ATOM 2124 N N . TYR A 1 255 ? -6.899 -4.457 4.910 1.00 40.62 255 TYR A N 1
ATOM 2125 C CA . TYR A 1 255 ? -6.218 -5.370 5.847 1.00 40.62 255 TYR A CA 1
ATOM 2126 C C . TYR A 1 255 ? -6.008 -4.735 7.238 1.00 40.62 255 TYR A C 1
ATOM 2128 O O . TYR A 1 255 ? -6.102 -5.427 8.242 1.00 40.62 255 TYR A O 1
ATOM 2136 N N . ILE A 1 256 ? -5.758 -3.420 7.296 1.00 37.88 256 ILE A N 1
ATOM 2137 C CA . ILE A 1 256 ? -5.574 -2.596 8.508 1.00 37.88 256 ILE A CA 1
ATOM 2138 C C . ILE A 1 256 ? -6.891 -2.340 9.252 1.00 37.88 256 ILE A C 1
ATOM 2140 O O . ILE A 1 256 ? -6.910 -2.103 10.452 1.00 37.88 256 ILE A O 1
ATOM 2144 N N . PHE A 1 257 ? -8.018 -2.344 8.550 1.00 34.25 257 PHE A N 1
ATOM 2145 C CA . PHE A 1 257 ? -9.337 -2.217 9.161 1.00 34.25 257 PHE A CA 1
ATOM 2146 C C . PHE A 1 257 ? -10.026 -3.578 9.333 1.00 34.25 257 PHE A C 1
ATOM 2148 O O . PHE A 1 257 ? -11.250 -3.602 9.455 1.00 34.25 257 PHE A O 1
ATOM 2155 N N . ILE A 1 258 ? -9.296 -4.699 9.343 1.00 34.53 258 ILE A N 1
ATOM 2156 C CA . ILE A 1 258 ? -9.751 -5.925 10.027 1.00 34.53 258 ILE A CA 1
ATOM 2157 C C . ILE A 1 258 ? -9.548 -5.706 11.523 1.00 34.53 258 ILE A C 1
ATOM 2159 O O . ILE A 1 258 ? -8.406 -5.394 11.920 1.00 34.53 258 ILE A O 1
#

Foldseek 3Di:
DDDDPVLQCLLPDPLLVVLLVVLVVQCVVPVDASVVSLVVVVVCCCVVPVVVLVVVLLVLLVLVVVVVVVLVVVLVVLVVVLVVCCVPVVDDPVVSVVVSVVVSVVVVVVSCVVSVSDLVSSCVSLVVVVVNLSSNLSNVVCLCVVPDHVDPVSVVSNVSQQCDADDPRRHNSFDDLPDVLVVVLVVLLVLLVVLVVPDPDDDDPVLVVVSVVVNVVSVVVSVVLNPPDSVPSVCNSVVVVVNVSCSVCVSSVSVSVD

Mean predicted aligned error: 10.38 Å

pLDDT: mean 74.08, std 15.72, range [32.84, 94.94]

Solvent-accessible surface area (backbone atoms only — not comparable to full-atom values): 14315 Å² total; per-residue (Å²): 134,89,67,57,72,68,56,48,53,54,62,70,28,70,64,16,47,56,42,36,54,53,50,50,52,50,30,72,73,66,75,52,57,67,72,56,43,55,51,49,52,51,50,51,49,39,58,71,52,49,44,61,49,48,55,54,28,51,55,36,38,56,51,51,54,54,50,49,57,60,47,55,55,53,51,54,51,53,51,51,53,52,53,49,42,36,70,75,70,62,48,55,67,69,58,51,51,52,52,48,56,50,52,54,51,51,53,51,50,51,53,37,58,74,70,67,49,52,69,66,68,55,45,44,61,59,70,54,50,54,57,57,48,52,22,44,54,46,18,54,49,25,48,67,65,29,47,96,57,82,42,76,68,32,51,53,53,36,50,49,39,42,70,36,54,58,98,88,41,63,33,68,77,57,78,67,60,58,66,59,42,50,51,52,38,51,53,53,50,50,50,53,48,52,61,60,66,76,53,94,68,88,69,55,70,68,58,49,53,49,52,53,52,50,53,52,47,51,60,58,45,32,59,52,61,41,67,54,60,79,84,50,74,89,54,52,60,67,51,59,50,46,50,50,45,53,47,51,50,41,61,47,51,58,57,66,70,87

Radius of gyration: 24.68 Å; Cα contacts (8 Å, |Δi|>4): 160; chains: 1; bounding box: 59×37×68 Å

Secondary structure (DSSP, 8-state):
----HHHHHHHTSHHHHHHHHHHHHHHHHH---HHHHHHHHHHHHIIIIIHHHHHHHHHHHHHHHHHHHHHHHHHHHHHHHHHHHHHHH---HHHHHHHHHHHHHHHHHHHHHHTT--HHHHHHHHHHHHHHHHHHHHHHHHHHTT-S---HHHHHHHHHHHH--BTTBS-TTSPPSSHHHHHHHHHHHHHHHHHHHT--SPPPHHHHHHHHHHHHHHHHHHHHHHHS-TT-TTTHHHHHHHHHHHHHHHHHHHHHT-

Organism: Camponotus floridanus (NCBI:txid104421)

Nearest PDB structures (foldseek):
  6ek7-assembly1_A  TM=2.197E-01  e=7.248E+00  Yersinia enterocolitica
  8i4v-assembly1_A  TM=2.178E-01  e=6.281E+00  Saccharomyces cerevisiae S288C